Protein AF-A0A1H7XNH7-F1 (afdb_monomer)

Organism: NCBI:txid426703

Nearest PDB structures (foldseek):
  6zbs-assembly1_A  TM=1.907E-01  e=3.748E+00  Lathyrus sativus

Solvent-accessible surface area (backbone atoms only — not comparable to full-atom values): 14193 Å² total; per-residue (Å²): 131,85,54,72,71,60,53,52,57,46,52,52,48,51,54,52,49,54,64,52,54,67,61,64,74,69,79,80,78,88,88,89,83,85,89,82,91,84,90,85,88,82,88,82,83,90,84,83,89,80,88,78,90,86,82,90,87,92,85,87,90,91,82,92,85,90,88,85,89,83,91,78,90,71,84,70,76,81,70,81,67,79,75,72,56,74,67,82,88,62,54,74,62,59,54,47,52,30,38,51,35,62,75,68,58,58,69,56,92,91,52,42,46,33,39,39,36,75,41,58,51,66,37,43,64,41,80,96,36,84,86,28,47,52,38,82,53,48,32,40,37,43,31,37,79,46,80,91,55,40,72,49,38,32,29,74,68,86,79,49,37,33,37,40,40,72,71,70,97,62,98,75,63,90,52,83,47,75,65,38,52,29,50,54,36,46,50,31,63,73,65,40,44,78,45,76,57,67,87,73,55,52,58,64,37,47,54,43,52,76,59,40,46,82,45,78,53,132

Radius of gyration: 28.42 Å; Cα contacts (8 Å, |Δi|>4): 228; chains: 1; bounding box: 70×55×75 Å

Mean predicted aligned error: 16.27 Å

InterPro domains:
  IPR059573 YdeJ domain [PF27223] (91-210)

Sequence (218 aa):
MVSIAQDLNRSVQLAMDDMAAEAEEAESEDSETEQSVDTVKKDNNLSVEQSGEKSEENVSEDDVVQNESIDDRMETETSNVSHTPSLEGYSAQETEYARVLLMTGMVDSASSIIYISHYPAGSPVADGYEDSIKFLDPTTVIMGEYGYSGSITYASHGDGNITIYPMPSHWHQEDKSPEGYRTYAQEILDEAETVYVEPGNNRDIINIIDSVIFDYYD

Structure (mmCIF, N/CA/C/O backbone):
data_AF-A0A1H7XNH7-F1
#
_entry.id   AF-A0A1H7XNH7-F1
#
loop_
_atom_site.group_PDB
_atom_site.id
_atom_site.type_symbol
_atom_site.label_atom_id
_atom_site.label_alt_id
_atom_site.label_comp_id
_atom_site.label_asym_id
_atom_site.label_entity_id
_atom_site.label_seq_id
_atom_site.pdbx_PDB_ins_code
_atom_site.Cartn_x
_atom_site.Cartn_y
_atom_site.Cartn_z
_atom_site.occupancy
_atom_site.B_iso_or_equiv
_atom_site.auth_seq_id
_atom_site.auth_comp_id
_atom_site.auth_asym_id
_atom_site.auth_atom_id
_atom_site.pdbx_PDB_model_num
ATOM 1 N N . MET A 1 1 ? 20.463 1.871 23.974 1.00 42.97 1 MET A N 1
ATOM 2 C CA . MET A 1 1 ? 19.961 0.918 22.970 1.00 42.97 1 MET A CA 1
ATOM 3 C C . MET A 1 1 ? 18.687 1.535 22.440 1.00 42.97 1 MET A C 1
ATOM 5 O O . MET A 1 1 ? 17.733 1.618 23.200 1.00 42.97 1 MET A O 1
ATOM 9 N N . VAL A 1 2 ? 18.736 2.108 21.239 1.00 42.41 2 VAL A N 1
ATOM 10 C CA . VAL A 1 2 ? 17.521 2.522 20.522 1.00 42.41 2 VAL A CA 1
ATOM 11 C C . VAL A 1 2 ? 16.795 1.226 20.149 1.00 42.41 2 VAL A C 1
ATOM 13 O O . VAL A 1 2 ? 17.453 0.235 19.830 1.00 42.41 2 VAL A O 1
ATOM 16 N N . SER A 1 3 ? 15.482 1.173 20.363 1.00 48.25 3 SER A N 1
ATOM 17 C CA . SER A 1 3 ? 14.691 -0.037 20.111 1.00 48.25 3 SER A CA 1
ATOM 18 C C . SER A 1 3 ? 14.625 -0.299 18.605 1.00 48.25 3 SER A C 1
ATOM 20 O O . SER A 1 3 ? 14.479 0.652 17.847 1.00 48.25 3 SER A O 1
ATOM 22 N N . ILE A 1 4 ? 14.673 -1.562 18.172 1.00 49.41 4 ILE A N 1
ATOM 23 C CA . ILE A 1 4 ? 14.566 -1.954 16.750 1.00 49.41 4 ILE A CA 1
ATOM 24 C C . ILE A 1 4 ? 13.294 -1.371 16.100 1.00 49.41 4 ILE A C 1
ATOM 26 O O . ILE A 1 4 ? 13.323 -0.966 14.945 1.00 49.41 4 ILE A O 1
ATOM 30 N N . ALA A 1 5 ? 12.210 -1.224 16.871 1.00 41.72 5 ALA A N 1
ATOM 31 C CA . ALA A 1 5 ? 10.974 -0.582 16.415 1.00 41.72 5 ALA A CA 1
ATOM 32 C C . ALA A 1 5 ? 11.143 0.915 16.071 1.00 41.72 5 ALA A C 1
ATOM 34 O O . ALA A 1 5 ? 10.494 1.421 15.165 1.00 41.72 5 ALA A O 1
ATOM 35 N N . GLN A 1 6 ? 12.037 1.631 16.765 1.00 41.41 6 GLN A N 1
ATOM 36 C CA . GLN A 1 6 ? 12.310 3.045 16.480 1.00 41.41 6 GLN A CA 1
ATOM 37 C C . GLN A 1 6 ? 13.176 3.228 15.229 1.00 41.41 6 GLN A C 1
ATOM 39 O O . GLN A 1 6 ? 13.037 4.244 14.555 1.00 41.41 6 GLN A O 1
ATOM 44 N N . ASP A 1 7 ? 14.049 2.264 14.922 1.00 49.41 7 ASP A N 1
ATOM 45 C CA . ASP A 1 7 ? 14.846 2.293 13.691 1.00 49.41 7 ASP A CA 1
ATOM 46 C C . ASP A 1 7 ? 13.990 1.962 12.459 1.00 49.41 7 ASP A C 1
ATOM 48 O O . ASP A 1 7 ? 14.141 2.637 11.449 1.00 49.41 7 ASP A O 1
ATOM 52 N N . LEU A 1 8 ? 13.031 1.027 12.547 1.00 49.69 8 LEU A N 1
ATOM 53 C CA . LEU A 1 8 ? 12.105 0.749 11.434 1.00 49.69 8 LEU A CA 1
ATOM 54 C C . LEU A 1 8 ? 11.219 1.953 11.104 1.00 49.69 8 LEU A C 1
ATOM 56 O O . LEU A 1 8 ? 11.114 2.339 9.944 1.00 49.69 8 LEU A O 1
ATOM 60 N N . ASN A 1 9 ? 10.640 2.598 12.122 1.00 51.78 9 ASN A N 1
ATOM 61 C CA . ASN A 1 9 ? 9.808 3.783 11.903 1.00 51.78 9 ASN A CA 1
ATOM 62 C C . ASN A 1 9 ? 10.614 4.941 11.290 1.00 51.78 9 ASN A C 1
ATOM 64 O O . ASN A 1 9 ? 10.088 5.750 10.535 1.00 51.78 9 ASN A O 1
ATOM 68 N N . ARG A 1 10 ? 11.916 5.006 11.595 1.00 54.41 10 ARG A N 1
ATOM 69 C CA . ARG A 1 10 ? 12.833 5.971 10.992 1.00 54.41 10 ARG A CA 1
ATOM 70 C C . ARG A 1 10 ? 13.175 5.622 9.544 1.00 54.41 10 ARG A C 1
ATOM 72 O O . ARG A 1 10 ? 13.275 6.542 8.746 1.00 54.41 10 ARG A O 1
ATOM 79 N N . SER A 1 11 ? 13.357 4.347 9.204 1.00 52.97 11 SER A N 1
ATOM 80 C CA . SER A 1 11 ? 13.594 3.920 7.818 1.00 52.97 11 SER A CA 1
ATOM 81 C C . SER A 1 11 ? 12.384 4.189 6.926 1.00 52.97 11 SER A C 1
ATOM 83 O O . SER A 1 11 ? 12.553 4.745 5.846 1.00 52.97 11 SER A O 1
ATOM 85 N N . VAL A 1 12 ? 11.170 3.903 7.412 1.00 59.97 12 VAL A N 1
ATOM 86 C CA . VAL A 1 12 ? 9.922 4.231 6.701 1.00 59.97 12 VAL A CA 1
ATOM 87 C C . VAL A 1 12 ? 9.789 5.743 6.521 1.00 59.97 12 VAL A C 1
ATOM 89 O O . VAL A 1 12 ? 9.549 6.202 5.410 1.00 59.97 12 VAL A O 1
ATOM 92 N N . GLN A 1 13 ? 10.035 6.528 7.575 1.00 51.78 13 GLN A N 1
ATOM 93 C CA . GLN A 1 13 ? 9.989 7.987 7.471 1.00 51.78 13 GLN A CA 1
ATOM 94 C C . GLN A 1 13 ? 11.025 8.535 6.481 1.00 51.78 13 GLN A C 1
ATOM 96 O O . GLN A 1 13 ? 10.709 9.434 5.718 1.00 51.78 13 GLN A O 1
ATOM 101 N N . LEU A 1 14 ? 12.244 7.987 6.454 1.00 58.62 14 LEU A N 1
ATOM 102 C CA . LEU A 1 14 ? 13.279 8.411 5.507 1.00 58.62 14 LEU A CA 1
ATOM 103 C C . LEU A 1 14 ? 12.904 8.092 4.055 1.00 58.62 14 LEU A C 1
ATOM 105 O O . LEU A 1 14 ? 13.180 8.911 3.187 1.00 58.62 14 LEU A O 1
ATOM 109 N N . ALA A 1 15 ? 12.256 6.953 3.795 1.00 57.97 15 ALA A N 1
ATOM 110 C CA . ALA A 1 15 ? 11.740 6.628 2.465 1.00 57.97 15 ALA A CA 1
ATOM 111 C C . ALA A 1 15 ? 10.601 7.577 2.048 1.00 57.97 15 ALA A C 1
ATOM 113 O O . ALA A 1 15 ? 10.541 8.009 0.900 1.00 57.97 15 ALA A O 1
ATOM 114 N N . MET A 1 16 ? 9.726 7.951 2.988 1.00 57.72 16 MET A N 1
ATOM 115 C CA . MET A 1 16 ? 8.657 8.924 2.737 1.00 57.72 16 MET A CA 1
ATOM 116 C C . MET A 1 16 ? 9.194 10.346 2.521 1.00 57.72 16 MET A C 1
ATOM 118 O O . MET A 1 16 ? 8.682 11.064 1.665 1.00 57.72 16 MET A O 1
ATOM 122 N N . ASP A 1 17 ? 10.228 10.750 3.262 1.00 53.25 17 ASP A N 1
ATOM 123 C CA . ASP A 1 17 ? 10.850 12.072 3.139 1.00 53.25 17 ASP A CA 1
ATOM 124 C C . ASP A 1 17 ? 11.607 12.223 1.804 1.00 53.25 17 ASP A C 1
ATOM 126 O O . ASP A 1 17 ? 11.567 13.300 1.212 1.00 53.25 17 ASP A O 1
ATOM 130 N N . ASP A 1 18 ? 12.253 11.165 1.298 1.00 49.03 18 ASP A N 1
ATOM 131 C CA . ASP A 1 18 ? 12.913 11.166 -0.023 1.00 49.03 18 ASP A CA 1
ATOM 132 C C . ASP A 1 18 ? 11.874 11.304 -1.153 1.00 49.03 18 ASP A C 1
ATOM 134 O O . ASP A 1 18 ? 12.015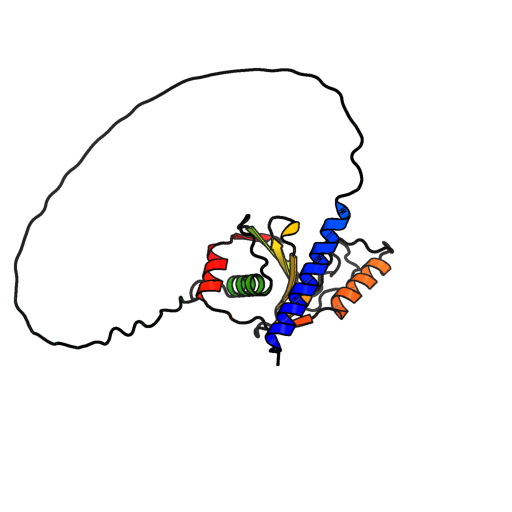 12.129 -2.055 1.00 49.03 18 ASP A O 1
ATOM 138 N N . MET A 1 19 ? 10.745 10.598 -1.016 1.00 53.91 19 MET A N 1
ATOM 139 C CA . MET A 1 19 ? 9.602 10.690 -1.931 1.00 53.91 19 MET A CA 1
ATOM 140 C C . MET A 1 19 ? 8.937 12.081 -1.923 1.00 53.91 19 MET A C 1
ATOM 142 O O . MET A 1 19 ? 8.390 12.513 -2.938 1.00 53.91 19 MET A O 1
ATOM 146 N N . ALA A 1 20 ? 8.988 12.798 -0.794 1.00 47.62 20 ALA A N 1
ATOM 147 C CA . ALA A 1 20 ? 8.491 14.169 -0.668 1.00 47.62 20 ALA A CA 1
ATOM 148 C C . ALA A 1 20 ? 9.497 15.222 -1.171 1.00 47.62 20 ALA A C 1
ATOM 150 O O . ALA A 1 20 ? 9.088 16.223 -1.759 1.00 47.62 20 ALA A O 1
ATOM 151 N N . ALA A 1 21 ? 10.802 15.012 -0.976 1.00 41.06 21 ALA A N 1
ATOM 152 C CA . ALA A 1 21 ? 11.846 15.943 -1.411 1.00 41.06 21 ALA A CA 1
ATOM 153 C C . ALA A 1 21 ? 11.923 16.065 -2.942 1.00 41.06 21 ALA A C 1
ATOM 155 O O . ALA A 1 21 ? 12.150 17.155 -3.466 1.00 41.06 21 ALA A O 1
ATOM 156 N N . GLU A 1 22 ? 11.654 14.982 -3.671 1.00 48.81 22 GLU A N 1
ATOM 157 C CA . GLU A 1 22 ? 11.623 14.997 -5.138 1.00 48.81 22 GLU A CA 1
ATOM 158 C C . GLU A 1 22 ? 10.392 15.735 -5.709 1.00 48.81 22 GLU A C 1
ATOM 160 O O . GLU A 1 22 ? 10.391 16.149 -6.869 1.00 48.81 22 GLU A O 1
ATOM 165 N N . ALA A 1 23 ? 9.367 15.989 -4.884 1.00 43.50 23 ALA A N 1
ATOM 166 C CA . ALA A 1 23 ? 8.220 16.817 -5.256 1.00 43.50 23 ALA A CA 1
ATOM 167 C C . ALA A 1 23 ? 8.512 18.333 -5.192 1.00 43.50 23 ALA A C 1
ATOM 169 O O . ALA A 1 23 ? 7.891 19.091 -5.936 1.00 43.50 23 ALA A O 1
ATOM 170 N N . GLU A 1 24 ? 9.458 18.795 -4.359 1.00 39.94 24 GLU A N 1
ATOM 171 C CA . GLU A 1 24 ? 9.805 20.228 -4.254 1.00 39.94 24 GLU A CA 1
ATOM 172 C C . GLU A 1 24 ? 10.741 20.722 -5.377 1.00 39.94 24 GLU A C 1
ATOM 174 O O . GLU A 1 24 ? 10.704 21.906 -5.716 1.00 39.94 24 GLU A O 1
ATOM 179 N N . GLU A 1 25 ? 11.543 19.859 -6.016 1.00 41.25 25 GLU A N 1
ATOM 180 C CA . GLU A 1 25 ? 12.449 20.290 -7.103 1.00 41.25 25 GLU A CA 1
ATOM 181 C C . GLU A 1 25 ? 11.749 20.526 -8.459 1.00 41.25 25 GLU A C 1
ATOM 183 O O . GLU A 1 25 ? 12.349 21.095 -9.372 1.00 41.25 25 GLU A O 1
ATOM 188 N N . ALA A 1 26 ? 10.469 20.166 -8.605 1.00 40.78 26 ALA A N 1
ATOM 189 C CA . ALA A 1 26 ? 9.725 20.337 -9.858 1.00 40.78 26 ALA A CA 1
ATOM 190 C C . ALA A 1 26 ? 8.999 21.695 -9.999 1.00 40.78 26 ALA A C 1
ATOM 192 O O . ALA A 1 26 ? 8.464 21.985 -11.070 1.00 40.78 26 ALA A O 1
ATOM 193 N N . GLU A 1 27 ? 8.965 22.545 -8.963 1.00 37.59 27 GLU A N 1
ATOM 194 C CA . GLU A 1 27 ? 8.137 23.767 -8.966 1.00 37.59 27 GLU A CA 1
ATOM 195 C C . GLU A 1 27 ? 8.853 25.041 -9.463 1.00 37.59 27 GLU A C 1
ATOM 197 O O . GLU A 1 27 ? 8.282 26.133 -9.442 1.00 37.59 27 GLU A O 1
ATOM 202 N N . SER A 1 28 ? 10.092 24.941 -9.957 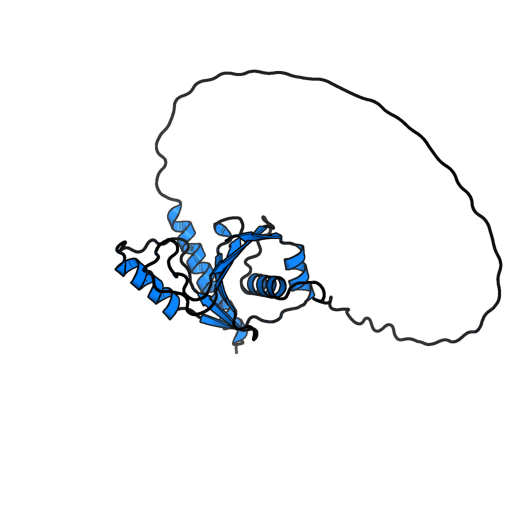1.00 41.53 28 SER A N 1
ATOM 203 C CA . SER A 1 28 ? 10.833 26.106 -10.455 1.00 41.53 28 SER A CA 1
ATOM 204 C C . SER A 1 28 ? 11.301 25.973 -11.900 1.00 41.53 28 SER A C 1
ATOM 206 O O . SER A 1 28 ? 12.493 26.090 -12.158 1.00 41.53 28 SER A O 1
ATOM 208 N N . GLU A 1 29 ? 10.395 25.804 -12.863 1.00 36.25 29 GLU A N 1
ATOM 209 C CA . GLU A 1 29 ? 10.661 26.300 -14.219 1.00 36.25 29 GLU A CA 1
ATOM 210 C C . GLU A 1 29 ? 9.377 26.533 -15.040 1.00 36.25 29 GLU A C 1
ATOM 212 O O . GLU A 1 29 ? 8.595 25.630 -15.310 1.00 36.25 29 GLU A O 1
ATOM 217 N N . ASP A 1 30 ? 9.252 27.791 -15.476 1.00 30.64 30 ASP A N 1
ATOM 218 C CA . ASP A 1 30 ? 8.456 28.320 -16.590 1.00 30.64 30 ASP A CA 1
ATOM 219 C C . ASP A 1 30 ? 7.041 28.885 -16.326 1.00 30.64 30 ASP A C 1
ATOM 221 O O . ASP A 1 30 ? 6.019 28.205 -16.323 1.00 30.64 30 ASP A O 1
ATOM 225 N N . SER A 1 31 ? 6.988 30.218 -16.220 1.00 28.58 31 SER A N 1
ATOM 226 C CA . SER A 1 31 ? 5.827 31.015 -16.624 1.00 28.58 31 SER A CA 1
ATOM 227 C C . SER A 1 31 ? 6.283 32.421 -17.033 1.00 28.58 31 SER A C 1
ATOM 229 O O . SER A 1 31 ? 6.138 33.387 -16.280 1.00 28.58 31 SER A O 1
ATOM 231 N N . GLU A 1 32 ? 6.776 32.565 -18.262 1.00 35.28 32 GLU A N 1
ATOM 232 C CA . GLU A 1 32 ? 6.636 33.821 -19.005 1.00 35.28 32 GLU A CA 1
ATOM 233 C C . GLU A 1 32 ? 5.595 33.653 -20.118 1.00 35.28 32 GLU A C 1
ATOM 235 O O . GLU A 1 32 ? 5.895 33.063 -21.147 1.00 35.28 32 GLU A O 1
ATOM 240 N N . THR A 1 33 ? 4.396 34.235 -19.973 1.00 28.42 33 THR A N 1
ATOM 241 C CA . THR A 1 33 ? 3.814 35.119 -21.008 1.00 28.42 33 THR A CA 1
ATOM 242 C C . THR A 1 33 ? 2.658 35.949 -20.432 1.00 28.42 33 THR A C 1
ATOM 244 O O . THR A 1 33 ? 1.642 35.420 -19.986 1.00 28.42 33 THR A O 1
ATOM 247 N N . GLU A 1 34 ? 2.787 37.275 -20.500 1.00 33.56 34 GLU A N 1
ATOM 248 C CA . GLU A 1 34 ? 1.741 38.242 -20.162 1.00 33.56 34 GLU A CA 1
ATOM 249 C C . GLU A 1 34 ? 0.875 38.650 -21.379 1.00 33.56 34 GLU A C 1
ATOM 251 O O . GLU A 1 34 ? 1.386 39.023 -22.432 1.00 33.56 34 GLU A O 1
ATOM 256 N N . GLN A 1 35 ? -0.443 38.684 -21.124 1.00 31.50 35 GLN A N 1
ATOM 257 C CA . GLN A 1 35 ? -1.381 39.800 -21.365 1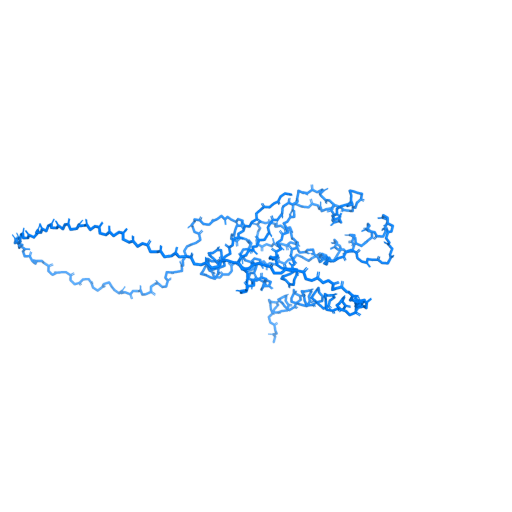.00 31.50 35 GLN A CA 1
ATOM 258 C C . GLN A 1 35 ? -2.052 40.024 -22.742 1.00 31.50 35 GLN A C 1
ATOM 260 O O . GLN A 1 35 ? -1.426 40.427 -23.717 1.00 31.50 35 GLN A O 1
ATOM 265 N N . SER A 1 36 ? -3.400 39.944 -22.750 1.00 29.86 36 SER A N 1
ATOM 266 C CA . SER A 1 36 ? -4.387 41.015 -23.102 1.00 29.86 36 SER A CA 1
ATOM 267 C C . SER A 1 36 ? -5.838 40.472 -22.934 1.00 29.86 36 SER A C 1
ATOM 269 O O . SER A 1 36 ? -6.165 39.449 -23.520 1.00 29.86 36 SER A O 1
ATOM 271 N N . VAL A 1 37 ? -6.662 40.902 -21.953 1.00 29.05 37 VAL A N 1
ATOM 272 C CA . VAL A 1 37 ? -7.625 42.050 -21.910 1.00 29.05 37 VAL A CA 1
ATOM 273 C C . VAL A 1 37 ? -8.638 42.010 -23.087 1.00 29.05 37 VAL A C 1
ATOM 275 O O . VAL A 1 37 ? -8.211 42.044 -24.231 1.00 29.05 37 VAL A O 1
ATOM 278 N N . ASP A 1 38 ? -9.972 41.890 -22.926 1.00 31.00 38 ASP A N 1
ATOM 279 C CA . ASP A 1 38 ? -10.876 42.837 -22.245 1.00 31.00 38 ASP A CA 1
ATOM 280 C C . ASP A 1 38 ? -12.333 42.315 -22.012 1.00 31.00 38 ASP A C 1
ATOM 282 O O . ASP A 1 38 ? -12.891 41.594 -22.835 1.00 31.00 38 ASP A O 1
ATOM 286 N N . THR A 1 39 ? -12.908 42.761 -20.881 1.00 28.56 39 THR A N 1
ATOM 287 C CA . THR A 1 39 ? -14.309 43.099 -20.487 1.00 28.56 39 THR A CA 1
ATOM 288 C C . THR A 1 39 ? -15.584 42.424 -21.057 1.00 28.56 39 THR A C 1
ATOM 290 O O . THR A 1 39 ? -15.805 42.328 -22.256 1.00 28.56 39 THR A O 1
ATOM 293 N N . VAL A 1 40 ? -16.576 42.156 -20.176 1.00 30.12 40 VAL A N 1
ATOM 294 C CA . VAL A 1 40 ? -17.768 43.019 -19.919 1.00 30.12 40 VAL A CA 1
ATOM 295 C C . VAL A 1 40 ? -18.690 42.429 -18.821 1.00 30.12 40 VAL A C 1
ATOM 297 O O . VAL A 1 40 ? -18.991 41.242 -18.777 1.00 30.12 40 VAL A O 1
ATOM 300 N N . LYS A 1 41 ? -19.153 43.338 -17.952 1.00 34.09 41 LYS A N 1
ATOM 301 C CA . LYS A 1 41 ? -20.102 43.226 -16.827 1.00 34.09 41 LYS A CA 1
ATOM 302 C C . LYS A 1 41 ? -21.509 42.734 -17.211 1.00 34.09 41 LYS A C 1
ATOM 304 O O . LYS A 1 41 ? -22.026 43.156 -18.244 1.00 34.09 41 LYS A O 1
ATOM 309 N N . LYS A 1 42 ? -22.218 42.094 -16.265 1.00 32.16 42 LYS A N 1
ATOM 310 C CA . LYS A 1 42 ? -23.628 42.443 -15.989 1.00 32.16 42 LYS A CA 1
ATOM 311 C C . LYS A 1 42 ? -24.093 42.054 -14.579 1.00 32.16 42 LYS A C 1
ATOM 313 O O . LYS A 1 42 ? -24.077 40.887 -14.209 1.00 32.16 42 LYS A O 1
ATOM 318 N N . ASP A 1 43 ? -24.537 43.074 -13.851 1.00 28.45 43 ASP A N 1
ATOM 319 C CA . ASP A 1 43 ? -25.335 43.029 -12.627 1.00 28.45 43 ASP A CA 1
ATOM 320 C C . ASP A 1 43 ? -26.672 42.283 -12.805 1.00 28.45 43 ASP A C 1
ATOM 322 O O . ASP A 1 43 ? -27.249 42.314 -13.895 1.00 28.45 43 ASP A O 1
ATOM 326 N N . ASN A 1 44 ? -27.209 41.708 -11.716 1.00 31.09 44 ASN A N 1
ATOM 327 C CA . ASN A 1 44 ? -28.611 41.902 -11.295 1.00 31.09 44 ASN A CA 1
ATOM 328 C C . ASN A 1 44 ? -28.926 41.246 -9.929 1.00 31.09 44 ASN A C 1
ATOM 330 O O . ASN A 1 44 ? -29.275 40.078 -9.825 1.00 31.09 44 ASN A O 1
ATOM 334 N N . ASN A 1 45 ? -28.756 42.052 -8.886 1.00 31.16 45 ASN A N 1
ATOM 335 C CA . ASN A 1 45 ? -29.704 42.431 -7.829 1.00 31.16 45 ASN A CA 1
ATOM 336 C C . ASN A 1 45 ? -31.010 41.630 -7.528 1.00 31.16 45 ASN A C 1
ATOM 338 O O . ASN A 1 45 ? -31.853 41.470 -8.405 1.00 31.16 45 ASN A O 1
ATOM 342 N N . LEU A 1 46 ? -31.205 41.392 -6.212 1.00 31.66 46 LEU A N 1
ATOM 343 C CA . LEU A 1 46 ? -32.423 41.482 -5.360 1.00 31.66 46 LEU A CA 1
ATOM 344 C C . LEU A 1 46 ? -33.695 40.661 -5.668 1.00 31.66 46 LEU A C 1
ATOM 346 O O . LEU A 1 46 ? -34.326 40.843 -6.703 1.00 31.66 46 LEU A O 1
ATOM 350 N N . SER A 1 47 ? -34.183 39.910 -4.663 1.00 28.25 47 SER A N 1
ATOM 351 C CA . SER A 1 47 ? -35.272 40.298 -3.715 1.00 28.25 47 SER A CA 1
ATOM 352 C C . SER A 1 47 ? -35.916 39.031 -3.087 1.00 28.25 47 SER A C 1
ATOM 354 O O . SER A 1 47 ? -36.312 38.143 -3.831 1.00 28.25 47 SER A O 1
ATOM 356 N N . VAL A 1 48 ? -35.882 38.831 -1.754 1.00 29.08 48 VAL A N 1
ATOM 357 C CA . VAL A 1 48 ? -36.925 39.192 -0.738 1.00 29.08 48 VAL A CA 1
ATOM 358 C C . VAL A 1 48 ? -38.013 38.108 -0.584 1.00 29.08 48 VAL A C 1
ATOM 360 O O . VAL A 1 48 ? -38.764 37.863 -1.518 1.00 29.08 48 VAL A O 1
ATOM 363 N N . GLU A 1 49 ? -37.966 37.362 0.538 1.00 31.11 49 GLU A N 1
ATOM 364 C CA . GLU A 1 49 ? -38.982 37.309 1.634 1.00 31.11 49 GLU A CA 1
ATOM 365 C C . GLU A 1 49 ? -40.191 36.403 1.315 1.00 31.11 49 GLU A C 1
ATOM 367 O O . GLU A 1 49 ? -40.545 36.227 0.161 1.00 31.11 49 GLU A O 1
ATOM 372 N N . GLN A 1 50 ? -40.936 35.768 2.220 1.00 31.81 50 GLN A N 1
ATOM 373 C CA . GLN A 1 50 ? -41.013 35.601 3.677 1.00 31.81 50 GLN A CA 1
ATOM 374 C C . GLN A 1 50 ? -42.229 34.667 3.897 1.00 31.81 50 GLN A C 1
ATOM 376 O O . GLN A 1 50 ? -43.091 34.553 3.025 1.00 31.81 50 GLN A O 1
ATOM 381 N N . SER A 1 51 ? -42.358 34.143 5.119 1.00 30.20 51 SER A N 1
ATOM 382 C CA . SER A 1 51 ? -43.616 33.694 5.747 1.00 30.20 51 SER A CA 1
ATOM 383 C C . SER A 1 51 ? -44.044 32.254 5.444 1.00 30.20 51 SER A C 1
ATOM 385 O O . SER A 1 51 ? -44.055 31.830 4.299 1.00 30.20 51 SER A O 1
ATOM 387 N N . GLY A 1 52 ? -44.474 31.451 6.413 1.00 26.33 52 GLY A N 1
ATOM 388 C CA . GLY A 1 52 ? -44.706 31.700 7.832 1.00 26.33 52 GLY A CA 1
ATOM 389 C C . GLY A 1 52 ? -45.576 30.582 8.416 1.00 26.33 52 GLY A C 1
ATOM 390 O O . GLY A 1 52 ? -46.377 30.015 7.682 1.00 26.33 52 GLY A O 1
ATOM 391 N N . GLU A 1 53 ? -45.407 30.357 9.728 1.00 30.39 53 GLU A N 1
ATOM 392 C CA . GLU A 1 53 ? -46.408 29.861 10.701 1.00 30.39 53 GLU A CA 1
ATOM 393 C C . GLU A 1 53 ? -46.992 28.444 10.503 1.00 30.39 53 GLU A C 1
ATOM 395 O O . GLU A 1 53 ? -47.136 27.952 9.397 1.00 30.39 53 GLU A O 1
ATOM 400 N N . LYS A 1 54 ? -47.461 27.686 11.500 1.00 28.97 54 LYS A N 1
ATOM 401 C CA . LYS A 1 54 ? -47.552 27.690 12.979 1.00 28.97 54 LYS A CA 1
ATOM 402 C C . LYS A 1 54 ? -48.469 26.482 13.277 1.00 28.97 54 LYS A C 1
ATOM 404 O O . LYS A 1 54 ? -49.381 26.249 12.487 1.00 28.97 54 LYS A O 1
ATOM 409 N N . SER A 1 55 ? -48.241 25.632 14.282 1.00 31.89 55 SER A N 1
ATOM 410 C CA . SER A 1 55 ? -49.040 25.472 15.533 1.00 31.89 55 SER A CA 1
ATOM 411 C C . SER A 1 55 ? -48.669 24.097 16.144 1.00 31.89 55 SER A C 1
ATOM 413 O O . SER A 1 55 ? -48.494 23.152 15.378 1.00 31.89 55 SER A O 1
ATOM 415 N N . GLU A 1 56 ? -48.211 23.997 17.405 1.00 31.95 56 GLU A N 1
ATOM 416 C CA . GLU A 1 56 ? -48.959 23.884 18.695 1.00 31.95 56 GLU A CA 1
ATOM 417 C C . GLU A 1 56 ? -49.731 22.546 18.828 1.00 31.95 56 GLU A C 1
ATOM 419 O O . GLU A 1 56 ? -50.352 22.121 17.865 1.00 31.95 56 GLU A O 1
ATOM 424 N N . GLU A 1 57 ? -49.872 21.823 19.948 1.00 30.70 57 GLU A N 1
ATOM 425 C CA . GLU A 1 57 ? -49.330 21.733 21.323 1.00 30.70 57 GLU A CA 1
ATOM 426 C C . GLU A 1 57 ? -50.225 20.677 22.054 1.00 30.70 57 GLU A C 1
ATOM 428 O O . GLU A 1 57 ? -51.362 20.467 21.623 1.00 30.70 57 GLU A O 1
ATOM 433 N N . ASN A 1 58 ? -49.758 20.122 23.190 1.00 32.47 58 ASN A N 1
ATOM 434 C CA . ASN A 1 58 ? -50.504 19.641 24.391 1.00 32.47 58 ASN A CA 1
ATOM 435 C C . ASN A 1 58 ? -50.503 18.116 24.666 1.00 32.47 58 ASN A C 1
ATOM 437 O O . ASN A 1 58 ? -50.701 17.344 23.736 1.00 32.47 58 ASN A O 1
ATOM 441 N N . VAL A 1 59 ? -50.490 17.569 25.899 1.00 30.03 59 VAL A N 1
ATOM 442 C CA . VAL A 1 59 ? -49.930 17.816 27.267 1.00 30.03 59 VAL A CA 1
ATOM 443 C C . VAL A 1 59 ? -50.569 16.746 28.207 1.00 30.03 59 VAL A C 1
ATOM 445 O O . VAL A 1 59 ? -51.622 16.205 27.873 1.00 30.03 59 VAL A O 1
ATOM 448 N N . SER A 1 60 ? -49.952 16.521 29.383 1.00 33.22 60 SER A N 1
ATOM 449 C CA . SER A 1 60 ? -50.416 15.891 30.658 1.00 33.22 60 SER A CA 1
ATOM 450 C C . SER A 1 60 ? -50.059 14.407 30.867 1.00 33.22 60 SER A C 1
ATOM 452 O O . SER A 1 60 ? -50.353 13.612 29.979 1.00 33.22 60 SER A O 1
ATOM 454 N N . GLU A 1 61 ? -49.339 13.929 31.901 1.00 34.19 61 GLU A N 1
ATOM 455 C CA . GLU A 1 61 ? -49.208 14.157 33.378 1.00 34.19 61 GLU A CA 1
ATOM 456 C C . GLU A 1 61 ? -50.125 13.306 34.298 1.00 34.19 61 GLU A C 1
ATOM 458 O O . GLU A 1 61 ? -51.307 13.136 34.006 1.00 34.19 61 GLU A O 1
ATOM 463 N N . ASP A 1 62 ? -49.514 12.867 35.425 1.00 31.73 62 ASP A N 1
ATOM 464 C CA . ASP A 1 62 ? -50.012 12.273 36.703 1.00 31.73 62 ASP A CA 1
ATOM 465 C C . ASP A 1 62 ? -50.360 10.757 36.805 1.00 31.73 62 ASP A C 1
ATOM 467 O O . ASP A 1 62 ? -50.936 10.188 35.884 1.00 31.73 62 ASP A O 1
ATOM 471 N N . ASP A 1 63 ? -50.133 9.997 37.904 1.00 32.53 63 ASP A N 1
ATOM 472 C CA . ASP A 1 63 ? -49.374 10.142 39.179 1.00 32.53 63 ASP A CA 1
ATOM 473 C C . ASP A 1 63 ? -49.333 8.777 39.966 1.00 32.53 63 ASP A C 1
ATOM 475 O O . ASP A 1 63 ? -50.262 7.981 39.823 1.00 32.53 63 ASP A O 1
ATOM 479 N N . VAL A 1 64 ? -48.268 8.542 40.773 1.00 32.06 64 VAL A N 1
ATOM 480 C CA . VAL A 1 64 ? -48.069 7.849 42.109 1.00 32.06 64 VAL A CA 1
ATOM 481 C C . VAL A 1 64 ? -48.833 6.525 42.479 1.00 32.06 64 VAL A C 1
ATOM 483 O O . VAL A 1 64 ? -50.005 6.369 42.174 1.00 32.06 64 VAL A O 1
ATOM 486 N N . VAL A 1 65 ? -48.292 5.456 43.130 1.00 31.27 65 VAL A N 1
ATOM 487 C CA . VAL A 1 65 ? -47.623 5.307 44.464 1.00 31.27 65 VAL A CA 1
ATOM 488 C C . VAL A 1 65 ? -46.898 3.935 44.682 1.00 31.27 65 VAL A C 1
ATOM 490 O O . VAL A 1 65 ? -47.443 2.886 44.355 1.00 31.27 65 VAL A O 1
ATOM 493 N N . GLN A 1 66 ? -45.721 3.996 45.337 1.00 34.22 66 G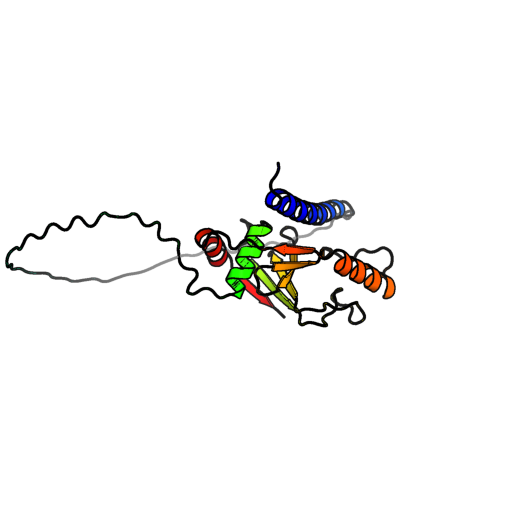LN A N 1
ATOM 494 C CA . GLN A 1 66 ? -45.077 3.180 46.415 1.00 34.22 66 GLN A CA 1
ATOM 495 C C . GLN A 1 66 ? -45.320 1.660 46.653 1.00 34.22 66 GLN A C 1
ATOM 497 O O . GLN A 1 66 ? -46.444 1.238 46.904 1.00 34.22 66 GLN A O 1
ATOM 502 N N . ASN A 1 67 ? -44.217 0.898 46.847 1.00 30.19 67 ASN A N 1
ATOM 503 C CA . ASN A 1 67 ? -43.981 0.058 48.048 1.00 30.19 67 ASN A CA 1
ATOM 504 C C . ASN A 1 67 ? -42.474 -0.283 48.263 1.00 30.19 67 ASN A C 1
ATOM 506 O O . ASN A 1 67 ? -41.662 -0.153 47.354 1.00 30.19 67 ASN A O 1
ATOM 510 N N . GLU A 1 68 ? -42.144 -0.688 49.490 1.00 32.16 68 GLU A N 1
ATOM 511 C CA . GLU A 1 68 ? -40.912 -0.528 50.276 1.00 32.16 68 GLU A CA 1
ATOM 512 C C . GLU A 1 68 ? -39.692 -1.454 50.018 1.00 32.16 68 GLU A C 1
ATOM 514 O O . GLU A 1 68 ? -39.808 -2.618 49.644 1.00 32.16 68 GLU A O 1
ATOM 519 N N . SER A 1 69 ? -38.524 -0.872 50.334 1.00 36.06 69 SER A N 1
ATOM 520 C CA . SER A 1 69 ? -37.208 -1.368 50.791 1.00 36.06 69 SER A CA 1
ATOM 521 C C . SER A 1 69 ? -36.928 -2.866 50.999 1.00 36.06 69 SER A C 1
ATOM 523 O O . SER A 1 69 ? -37.530 -3.484 51.873 1.00 36.06 69 SER A O 1
ATOM 525 N N . ILE A 1 70 ? -35.814 -3.345 50.415 1.00 36.38 70 ILE A N 1
ATOM 526 C CA . ILE A 1 70 ? -34.784 -4.142 51.118 1.00 36.38 70 ILE A CA 1
ATOM 527 C C . ILE A 1 70 ? -33.392 -3.653 50.678 1.00 36.38 70 ILE A C 1
ATOM 529 O O . ILE A 1 70 ? -33.084 -3.575 49.492 1.00 36.38 70 ILE A O 1
ATOM 533 N N . ASP A 1 71 ? -32.601 -3.293 51.685 1.00 39.44 71 ASP A N 1
ATOM 534 C CA . ASP A 1 71 ? -31.176 -2.970 51.672 1.00 39.44 71 ASP A CA 1
ATOM 535 C C . ASP A 1 71 ? -30.355 -4.226 51.339 1.00 39.44 71 ASP A C 1
ATOM 537 O O . ASP A 1 71 ? -30.407 -5.201 52.083 1.00 39.44 71 ASP A O 1
ATOM 541 N N . ASP A 1 72 ? -29.599 -4.198 50.243 1.00 32.88 72 ASP A N 1
ATOM 542 C CA . ASP A 1 72 ? -28.445 -5.079 50.063 1.00 32.88 72 ASP A CA 1
ATOM 543 C C . ASP A 1 72 ? -27.320 -4.273 49.412 1.00 32.88 72 ASP A C 1
ATOM 545 O O . ASP A 1 72 ? -27.222 -4.071 48.198 1.00 32.88 72 ASP A O 1
ATOM 549 N N . ARG A 1 73 ? -26.487 -3.733 50.294 1.00 48.19 73 ARG A N 1
ATOM 550 C CA . ARG A 1 73 ? -25.257 -3.014 50.005 1.00 48.19 73 ARG A CA 1
ATOM 551 C C . ARG A 1 73 ? -24.224 -3.982 49.420 1.00 48.19 73 ARG A C 1
ATOM 553 O O . ARG A 1 73 ? -23.355 -4.472 50.134 1.00 48.19 73 ARG A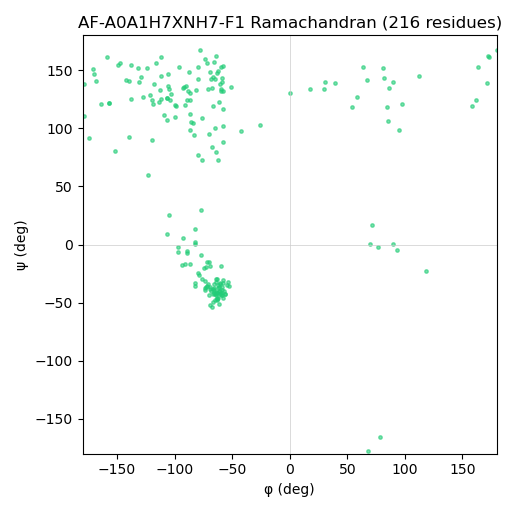 O 1
ATOM 560 N N . MET A 1 74 ? -24.293 -4.231 48.113 1.00 42.31 74 MET A N 1
ATOM 561 C CA . MET A 1 74 ? -23.133 -4.691 47.350 1.00 42.31 74 MET A CA 1
ATOM 562 C C . MET A 1 74 ? -22.310 -3.470 46.939 1.00 42.31 74 MET A C 1
ATOM 564 O O . MET A 1 74 ? -22.666 -2.737 46.019 1.00 42.31 74 MET A O 1
ATOM 568 N N . GLU A 1 75 ? -21.188 -3.262 47.631 1.00 43.97 75 GLU A N 1
ATOM 569 C CA . GLU A 1 75 ? -20.027 -2.592 47.047 1.00 43.97 75 GLU A CA 1
ATOM 570 C C . GLU A 1 75 ? -19.594 -3.394 45.813 1.00 43.97 75 GLU A C 1
ATOM 572 O O . GLU A 1 75 ? -18.776 -4.308 45.887 1.00 43.97 75 GLU A O 1
ATOM 577 N N . THR A 1 76 ? -20.166 -3.083 44.654 1.00 38.59 76 THR A N 1
ATOM 578 C CA . THR A 1 76 ? -19.476 -3.340 43.398 1.00 38.59 76 THR A CA 1
ATOM 579 C C . THR A 1 76 ? -18.543 -2.169 43.191 1.00 38.59 76 THR A C 1
ATOM 581 O O . THR A 1 76 ? -18.954 -1.115 42.708 1.00 38.59 76 THR A O 1
ATOM 584 N N . GLU A 1 77 ? -17.303 -2.367 43.630 1.00 43.84 77 GLU A N 1
ATOM 585 C CA . GLU A 1 77 ? -16.111 -1.705 43.117 1.00 43.84 77 GLU A CA 1
ATOM 586 C C . GLU A 1 77 ? -16.352 -1.288 41.662 1.00 43.84 77 GLU A C 1
ATOM 588 O O . GLU A 1 77 ? -16.335 -2.126 40.752 1.00 43.84 77 GLU A O 1
ATOM 593 N N . THR A 1 78 ? -16.621 0.002 41.441 1.00 40.44 78 THR A N 1
ATOM 594 C CA . THR A 1 78 ? -16.553 0.638 40.125 1.00 40.44 78 THR A CA 1
ATOM 595 C C . THR A 1 78 ? -15.101 0.555 39.690 1.00 40.44 78 THR A C 1
ATOM 597 O O . THR A 1 78 ? -14.310 1.488 39.811 1.00 40.44 78 THR A O 1
ATOM 600 N N . SER A 1 79 ? -14.737 -0.626 39.209 1.00 44.94 79 SER A N 1
ATOM 601 C CA . SER A 1 79 ? -13.610 -0.812 38.334 1.00 44.94 79 SER A CA 1
ATOM 602 C C . SER A 1 79 ? -13.934 0.080 37.150 1.00 44.94 79 SER A C 1
ATOM 604 O O . SER A 1 79 ? -14.785 -0.260 36.330 1.00 44.94 79 SER A O 1
ATOM 606 N N . ASN A 1 80 ? -13.309 1.255 37.088 1.00 46.56 80 ASN A N 1
ATOM 607 C CA . ASN A 1 80 ? -13.157 1.995 35.845 1.00 46.56 80 ASN A CA 1
ATOM 608 C C . ASN A 1 80 ? -12.319 1.103 34.920 1.00 46.56 80 ASN A C 1
ATOM 610 O O . ASN A 1 80 ? -11.124 1.319 34.726 1.00 46.56 80 ASN A O 1
ATOM 614 N N . VAL A 1 81 ? -12.932 0.033 34.410 1.00 53.69 81 VAL A N 1
ATOM 615 C CA . VAL A 1 81 ? -12.430 -0.722 33.280 1.00 53.69 81 VAL A CA 1
ATOM 616 C C . VAL A 1 81 ? -12.505 0.280 32.154 1.00 53.69 81 VAL A C 1
ATOM 618 O O . VAL A 1 81 ? -13.589 0.548 31.641 1.00 53.69 81 VAL A O 1
ATOM 621 N N . SER A 1 82 ? -11.363 0.885 31.838 1.00 56.62 82 SER A N 1
ATOM 622 C CA . SER A 1 82 ? -11.125 1.550 30.565 1.00 56.62 82 SER A CA 1
ATOM 623 C C . SER A 1 82 ? -11.704 0.648 29.477 1.00 56.62 82 SER A C 1
ATOM 625 O O . SER A 1 82 ? -11.083 -0.350 29.114 1.00 56.62 82 SER A O 1
ATOM 627 N N . HIS A 1 83 ? -12.922 0.941 29.022 1.00 67.06 83 HIS A N 1
ATOM 628 C CA . HIS A 1 83 ? -13.526 0.245 27.901 1.00 67.06 83 HIS A CA 1
ATOM 629 C C . HIS A 1 83 ? -12.739 0.699 26.682 1.00 67.06 83 HIS A C 1
ATOM 631 O O . HIS A 1 83 ? -12.968 1.781 26.146 1.00 67.06 83 HIS A O 1
ATOM 637 N N . THR A 1 84 ? -11.736 -0.092 26.302 1.00 73.12 84 THR A N 1
ATOM 638 C CA . THR A 1 84 ? -11.111 0.057 24.995 1.00 73.12 84 THR A CA 1
ATOM 639 C C . THR A 1 84 ? -12.208 -0.202 23.973 1.00 73.12 84 THR A C 1
ATOM 641 O O . THR A 1 84 ? -12.838 -1.263 24.050 1.00 73.12 84 THR A O 1
ATOM 644 N N . PRO A 1 85 ? -12.489 0.749 23.070 1.00 87.19 85 PRO A N 1
ATOM 645 C CA . PRO A 1 85 ? -13.555 0.570 22.102 1.00 87.19 85 PRO A CA 1
ATOM 646 C C . PRO A 1 85 ? -13.280 -0.679 21.254 1.00 87.19 85 PRO A C 1
ATOM 648 O O . PRO A 1 85 ? -12.127 -1.030 20.983 1.00 87.19 85 PRO A O 1
ATOM 651 N N . SER A 1 86 ? -14.345 -1.399 20.915 1.00 92.12 86 SER A N 1
ATOM 652 C CA . SER A 1 86 ? -14.258 -2.609 20.100 1.00 92.12 86 SER A CA 1
ATOM 653 C C . SER A 1 86 ? -14.117 -2.231 18.628 1.00 92.12 86 SER A C 1
ATOM 655 O O . SER A 1 86 ? -14.760 -1.286 18.185 1.00 92.12 86 SER A O 1
ATOM 657 N N . LEU A 1 87 ? -13.312 -2.986 17.874 1.00 94.25 87 LEU A N 1
ATOM 658 C CA . LEU A 1 87 ? -13.276 -2.902 16.406 1.00 94.25 87 LEU A CA 1
ATOM 659 C C . LEU A 1 87 ? -14.404 -3.726 15.756 1.00 94.25 87 LEU A C 1
ATOM 661 O O . LEU A 1 87 ? -14.509 -3.782 14.534 1.00 94.25 87 LEU A O 1
ATOM 665 N N . GLU A 1 88 ? -15.247 -4.384 16.560 1.00 92.69 88 GLU A N 1
ATOM 666 C CA . GLU A 1 88 ? -16.443 -5.070 16.073 1.00 92.69 88 GLU A CA 1
ATOM 667 C C . GLU A 1 88 ? -17.359 -4.084 15.337 1.00 92.69 88 GLU A C 1
ATOM 669 O O . GLU A 1 88 ? -17.884 -3.145 15.930 1.00 92.69 88 GLU A O 1
ATOM 674 N N . GLY A 1 89 ? -17.562 -4.322 14.041 1.00 93.31 89 GLY A N 1
ATOM 675 C CA . GLY A 1 89 ? -18.381 -3.477 13.169 1.00 93.31 89 GLY A CA 1
ATOM 676 C C . GLY A 1 89 ? -17.598 -2.850 12.017 1.00 93.31 89 GLY A C 1
ATOM 677 O O . GLY A 1 89 ? -18.199 -2.580 10.982 1.00 93.31 89 GLY A O 1
ATOM 678 N N . TYR A 1 90 ? -16.278 -2.714 12.155 1.00 95.56 90 TYR A N 1
ATOM 679 C CA . TYR A 1 90 ? -15.395 -2.296 11.067 1.00 95.56 90 TYR A CA 1
ATOM 680 C C . TYR A 1 90 ? -14.929 -3.500 10.253 1.00 95.56 90 TYR A C 1
ATOM 682 O O . TYR A 1 90 ? -14.771 -4.608 10.782 1.00 95.56 90 TYR A O 1
ATOM 690 N N . SER A 1 91 ? -14.700 -3.306 8.954 1.00 96.19 91 SER A N 1
ATOM 691 C CA . SER A 1 91 ? -14.147 -4.371 8.124 1.00 96.19 91 SER A CA 1
ATOM 692 C C . SER A 1 91 ? -12.667 -4.612 8.439 1.00 96.19 91 SER A C 1
ATOM 694 O O . SER A 1 91 ? -11.942 -3.733 8.916 1.00 96.19 91 SER A O 1
ATOM 696 N N . ALA A 1 92 ? -12.193 -5.825 8.142 1.00 95.12 92 ALA A N 1
ATOM 697 C CA . ALA A 1 92 ? -10.775 -6.155 8.281 1.00 95.12 92 ALA A CA 1
ATOM 698 C C . ALA A 1 92 ? -9.886 -5.271 7.386 1.00 95.12 92 ALA A C 1
ATOM 700 O O . ALA A 1 92 ? -8.783 -4.923 7.792 1.00 95.12 92 ALA A O 1
ATOM 701 N N . GLN A 1 93 ? -10.391 -4.884 6.210 1.00 95.94 93 GLN A N 1
ATOM 702 C CA . GLN A 1 93 ? -9.692 -4.020 5.258 1.00 95.94 93 GLN A CA 1
ATOM 703 C C . GLN A 1 93 ? -9.566 -2.589 5.782 1.00 95.94 93 GLN A C 1
ATOM 705 O O . GLN A 1 93 ? -8.455 -2.094 5.894 1.00 95.94 93 GLN A O 1
ATOM 710 N N . GLU A 1 94 ? -10.664 -1.958 6.211 1.00 96.88 94 GLU A N 1
ATOM 711 C CA . GLU A 1 94 ? -10.618 -0.608 6.802 1.00 96.88 94 GLU A CA 1
ATOM 712 C C . GLU A 1 94 ? -9.722 -0.567 8.045 1.00 96.88 94 GLU A C 1
ATOM 714 O O . GLU A 1 94 ? -8.977 0.388 8.256 1.00 96.88 94 GLU A O 1
ATOM 719 N N . THR A 1 95 ? -9.742 -1.638 8.844 1.00 97.06 95 THR A N 1
ATOM 720 C CA . THR A 1 95 ? -8.845 -1.790 9.996 1.00 97.06 95 THR A CA 1
ATOM 721 C C . THR A 1 95 ? -7.377 -1.871 9.570 1.00 97.06 95 THR A C 1
ATOM 723 O O . THR A 1 95 ? -6.519 -1.293 10.235 1.00 97.06 95 THR A O 1
ATOM 726 N N . GLU A 1 96 ? -7.063 -2.590 8.491 1.00 97.38 96 GLU A N 1
ATOM 727 C CA . GLU A 1 96 ? -5.707 -2.656 7.940 1.00 97.38 96 GLU A CA 1
ATOM 728 C C . GLU A 1 96 ? -5.270 -1.296 7.384 1.00 97.38 96 GLU A C 1
ATOM 730 O O . GLU A 1 96 ? -4.219 -0.802 7.788 1.00 97.38 96 GLU A O 1
ATOM 735 N N . TYR A 1 97 ? -6.096 -0.644 6.559 1.00 97.19 97 TYR A N 1
ATOM 736 C CA . TYR A 1 97 ? -5.792 0.672 5.988 1.00 97.19 97 TYR A CA 1
ATOM 737 C C . TYR A 1 97 ? -5.534 1.701 7.080 1.00 97.19 97 TYR A C 1
ATOM 739 O O . TYR A 1 97 ? -4.528 2.398 7.039 1.00 97.19 97 TYR A O 1
ATOM 747 N N . ALA A 1 98 ? -6.377 1.747 8.113 1.00 96.69 98 ALA A N 1
ATOM 748 C CA . ALA A 1 98 ? -6.183 2.656 9.234 1.00 96.69 98 ALA A CA 1
ATOM 749 C C . ALA A 1 98 ? -4.868 2.401 9.985 1.00 96.69 98 ALA A C 1
ATOM 751 O O . ALA A 1 98 ? -4.205 3.349 10.402 1.00 96.69 98 ALA A O 1
ATOM 752 N N . ARG A 1 99 ? -4.443 1.141 10.131 1.00 96.81 99 ARG A N 1
ATOM 753 C CA . ARG A 1 99 ? -3.137 0.824 10.728 1.00 96.81 99 ARG A CA 1
ATOM 754 C C . ARG A 1 99 ? -1.973 1.252 9.839 1.00 96.81 99 ARG A C 1
ATOM 756 O O . ARG A 1 99 ? -0.995 1.784 10.357 1.00 96.81 99 ARG A O 1
ATOM 763 N N . VAL A 1 100 ? -2.078 1.062 8.525 1.00 96.75 100 VAL A N 1
ATOM 764 C CA . VAL A 1 100 ? -1.062 1.524 7.567 1.00 96.75 100 VAL A CA 1
ATOM 765 C C . VAL A 1 100 ? -0.976 3.053 7.569 1.00 96.75 100 VAL A C 1
ATOM 767 O O . VAL A 1 100 ? 0.122 3.601 7.658 1.00 96.75 100 VAL A O 1
ATOM 770 N N . LEU A 1 101 ? -2.115 3.750 7.582 1.00 95.19 101 LEU A N 1
ATOM 771 C CA . LEU A 1 101 ? -2.186 5.208 7.714 1.00 95.19 101 LEU A CA 1
ATOM 772 C C . LEU A 1 101 ? -1.565 5.702 9.034 1.00 95.19 101 LEU A C 1
ATOM 774 O O . LEU A 1 101 ? -0.848 6.697 9.026 1.00 95.19 101 LEU A O 1
ATOM 778 N N . LEU A 1 102 ? -1.773 5.000 10.159 1.00 93.75 102 LEU A N 1
ATOM 779 C CA . LEU A 1 102 ? -1.109 5.319 11.438 1.00 93.75 102 LEU A CA 1
ATOM 780 C C . LEU A 1 102 ? 0.403 5.162 11.366 1.00 93.75 102 LEU A C 1
ATOM 782 O O . LEU A 1 102 ? 1.130 6.022 11.852 1.00 93.75 102 LEU A O 1
ATOM 786 N N . MET A 1 103 ? 0.860 4.041 10.810 1.00 93.56 103 MET A N 1
ATOM 787 C CA . MET A 1 103 ? 2.279 3.708 10.724 1.00 93.56 103 MET A CA 1
ATOM 788 C C . MET A 1 103 ? 3.042 4.726 9.875 1.00 93.56 103 MET A C 1
ATOM 790 O O . MET A 1 103 ? 4.170 5.076 10.199 1.00 93.56 103 MET A O 1
ATOM 794 N N . THR A 1 104 ? 2.415 5.208 8.805 1.00 90.00 104 THR A N 1
ATOM 795 C CA . THR A 1 104 ? 3.024 6.134 7.842 1.00 90.00 104 THR A CA 1
ATOM 796 C C . THR A 1 104 ? 2.748 7.604 8.146 1.00 90.00 104 THR A C 1
ATOM 798 O O . THR A 1 104 ? 3.442 8.480 7.647 1.00 90.00 104 THR A O 1
ATOM 801 N N . GLY A 1 105 ? 1.745 7.908 8.970 1.00 88.00 105 GLY A N 1
ATOM 802 C CA . GLY A 1 105 ? 1.340 9.286 9.247 1.00 88.00 105 GLY A CA 1
ATOM 803 C C . GLY A 1 105 ? 0.630 9.969 8.074 1.00 88.00 105 GLY A C 1
ATOM 804 O O . GLY A 1 105 ? 0.490 11.188 8.082 1.00 88.00 105 GLY A O 1
ATOM 805 N N . MET A 1 106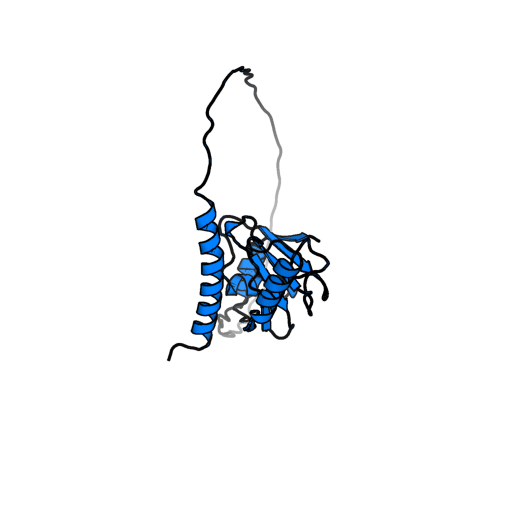 ? 0.148 9.205 7.089 1.00 85.56 106 MET A N 1
ATOM 806 C CA . MET A 1 106 ? -0.469 9.691 5.846 1.00 85.56 106 MET A CA 1
ATOM 807 C C . MET A 1 106 ? -1.925 10.185 6.024 1.00 85.56 106 MET A C 1
ATOM 809 O O . MET A 1 106 ? -2.757 10.085 5.126 1.00 85.56 106 MET A O 1
ATOM 813 N N . VAL A 1 107 ? -2.270 10.699 7.205 1.00 79.38 107 VAL A N 1
ATOM 814 C CA . VAL A 1 107 ? -3.590 11.285 7.477 1.00 79.38 107 VAL A CA 1
ATOM 815 C C . VAL A 1 107 ? -3.467 12.800 7.381 1.00 79.38 107 VAL A C 1
ATOM 817 O O . VAL A 1 107 ? -2.850 13.432 8.240 1.00 79.38 107 VAL A O 1
ATOM 820 N N . ASP A 1 108 ? -4.059 13.388 6.343 1.00 77.94 108 ASP A N 1
ATOM 821 C CA . ASP A 1 108 ? -4.097 14.839 6.187 1.00 77.94 108 ASP A CA 1
ATOM 822 C C . ASP A 1 108 ? -5.231 15.441 7.030 1.00 77.94 108 ASP A C 1
ATOM 824 O O . ASP A 1 108 ? -6.370 14.994 7.007 1.00 77.94 108 ASP A O 1
ATOM 828 N N . SER A 1 109 ? -4.936 16.499 7.778 1.00 78.12 109 SER A N 1
ATOM 829 C CA . SER A 1 109 ? -5.969 17.262 8.489 1.00 78.12 109 SER A CA 1
ATOM 830 C C . SER A 1 109 ? -6.834 18.129 7.562 1.00 78.12 109 SER A C 1
ATOM 832 O O . SER A 1 109 ? -7.919 18.554 7.961 1.00 78.12 109 SER A O 1
ATOM 834 N N . ALA A 1 110 ? -6.351 18.424 6.351 1.00 81.31 110 ALA A N 1
ATOM 835 C CA . ALA A 1 110 ? -7.030 19.252 5.361 1.00 81.31 110 ALA A CA 1
ATOM 836 C C . ALA A 1 110 ? -8.002 18.466 4.465 1.00 81.31 110 ALA A C 1
ATOM 838 O O . ALA A 1 110 ? -8.868 19.084 3.844 1.00 81.31 110 ALA A O 1
ATOM 839 N N . SER A 1 111 ? -7.895 17.133 4.418 1.00 86.38 111 SER A N 1
ATOM 840 C CA . SER A 1 111 ? -8.787 16.262 3.652 1.00 86.38 111 SER A CA 1
ATOM 841 C C . SER A 1 111 ? -9.135 14.996 4.417 1.00 86.38 111 SER A C 1
ATOM 843 O O . SER A 1 111 ? -8.285 14.379 5.044 1.00 86.38 111 SER A O 1
ATOM 845 N N . SER A 1 112 ? -10.389 14.571 4.305 1.00 90.94 112 SER A N 1
ATOM 846 C CA . SER A 1 112 ? -10.838 13.278 4.811 1.00 90.94 112 SER A CA 1
ATOM 847 C C . SER A 1 112 ? -10.866 12.192 3.735 1.00 90.94 112 SER A C 1
ATOM 849 O O . SER A 1 112 ? -11.270 11.080 4.043 1.00 90.94 112 SER A O 1
ATOM 851 N N . ILE A 1 113 ? -10.547 12.474 2.470 1.00 94.81 113 ILE A N 1
ATOM 852 C CA . ILE A 1 113 ? -10.688 11.481 1.395 1.00 94.81 113 ILE A CA 1
ATOM 853 C C . ILE A 1 113 ? -9.396 10.676 1.271 1.00 94.81 113 ILE A C 1
ATOM 855 O O . ILE A 1 113 ? -8.318 11.234 1.066 1.00 94.81 113 ILE A O 1
ATOM 859 N N . ILE A 1 114 ? -9.535 9.355 1.369 1.00 96.00 114 ILE A N 1
ATOM 860 C CA . ILE A 1 114 ? -8.473 8.390 1.104 1.00 96.00 114 ILE A CA 1
ATOM 861 C C . ILE A 1 114 ? -8.919 7.500 -0.045 1.00 96.00 114 ILE A C 1
ATOM 863 O O . ILE A 1 114 ? -9.929 6.805 0.034 1.00 96.00 114 ILE A O 1
ATOM 867 N N . TYR A 1 115 ? -8.128 7.508 -1.100 1.00 96.06 115 TYR A N 1
ATOM 868 C CA . TYR A 1 115 ? -8.327 6.713 -2.290 1.00 96.06 115 TYR A CA 1
ATOM 869 C C . TYR A 1 115 ? -7.690 5.336 -2.134 1.00 96.06 115 TYR A C 1
ATOM 871 O O . TYR A 1 115 ? -6.516 5.233 -1.773 1.00 96.06 115 TYR A O 1
ATOM 879 N N . ILE A 1 116 ? -8.454 4.291 -2.437 1.00 97.56 116 ILE A N 1
ATOM 880 C CA . ILE A 1 116 ? -8.019 2.898 -2.362 1.00 97.56 116 ILE A CA 1
ATOM 881 C C . ILE A 1 116 ? -8.159 2.252 -3.739 1.00 97.56 116 ILE A C 1
ATOM 883 O O . ILE A 1 116 ? -9.237 2.278 -4.333 1.00 97.56 116 ILE A O 1
ATOM 887 N N . SER A 1 117 ? -7.086 1.618 -4.206 1.00 96.12 117 SER A N 1
ATOM 888 C CA . SER A 1 117 ? -7.095 0.787 -5.411 1.00 96.12 117 SER A CA 1
ATOM 889 C C . SER A 1 117 ? -6.475 -0.581 -5.133 1.00 96.12 117 SER A C 1
ATOM 891 O O . SER A 1 117 ? -5.522 -0.698 -4.355 1.00 96.12 117 SER A O 1
ATOM 893 N N . HIS A 1 118 ? -7.021 -1.623 -5.763 1.00 96.31 118 HIS A N 1
ATOM 894 C CA . HIS A 1 118 ? -6.562 -3.004 -5.624 1.00 96.31 118 HIS A CA 1
ATOM 895 C C . HIS A 1 118 ? -6.117 -3.573 -6.961 1.00 96.31 118 HIS A C 1
ATOM 897 O O . HIS A 1 118 ? -6.895 -3.701 -7.902 1.00 96.31 118 HIS A O 1
ATOM 903 N N . TYR A 1 119 ? -4.879 -4.043 -6.999 1.00 94.94 119 TYR A N 1
ATOM 904 C CA . TYR A 1 119 ? -4.293 -4.707 -8.147 1.00 94.94 119 TYR A CA 1
ATOM 905 C C . TYR A 1 119 ? -4.176 -6.207 -7.871 1.00 94.94 119 TYR A C 1
ATOM 907 O O . TYR A 1 119 ? -3.578 -6.607 -6.869 1.00 94.94 119 TYR A O 1
ATOM 915 N N . PRO A 1 120 ? -4.707 -7.082 -8.742 1.00 96.00 120 PRO A N 1
ATOM 916 C CA . PRO A 1 120 ? -4.479 -8.512 -8.600 1.00 96.00 120 PRO A CA 1
ATOM 917 C C . PRO A 1 120 ? -2.999 -8.862 -8.805 1.00 96.00 120 PRO A C 1
ATOM 919 O O . PRO A 1 120 ? -2.262 -8.169 -9.506 1.00 96.00 120 PRO A O 1
ATOM 922 N N . ALA A 1 121 ? -2.585 -10.006 -8.259 1.00 96.81 121 ALA A N 1
ATOM 923 C CA . ALA A 1 121 ? -1.304 -10.612 -8.608 1.00 96.81 121 ALA A CA 1
ATOM 924 C C . ALA A 1 121 ? -1.158 -10.727 -10.138 1.00 96.81 121 ALA A C 1
ATOM 926 O O . ALA A 1 121 ? -2.082 -11.158 -10.837 1.00 96.81 121 ALA A O 1
ATOM 927 N N . GLY A 1 122 ? 0.011 -10.369 -10.666 1.00 96.06 122 GLY A N 1
ATOM 928 C CA . GLY A 1 122 ? 0.272 -10.325 -12.104 1.00 96.06 122 GLY A CA 1
ATOM 929 C C . GLY A 1 122 ? -0.032 -8.980 -12.779 1.00 96.06 122 GLY A C 1
ATOM 930 O O . GLY A 1 122 ? 0.173 -8.878 -13.997 1.00 96.06 122 GLY A O 1
ATOM 931 N N . SER A 1 123 ? -0.491 -7.971 -12.035 1.00 95.31 123 SER A N 1
ATOM 932 C CA . SER A 1 123 ? -0.575 -6.584 -12.511 1.00 95.31 123 SER A CA 1
ATOM 933 C C . SER A 1 123 ? 0.816 -5.985 -12.740 1.00 95.31 123 SER A C 1
ATOM 935 O O . SER A 1 123 ? 1.740 -6.324 -11.995 1.00 95.31 123 SER A O 1
ATOM 937 N N . PRO A 1 124 ? 0.994 -5.133 -13.766 1.00 95.25 124 PRO A N 1
ATOM 938 C CA . PRO A 1 124 ? 2.268 -4.466 -14.018 1.00 95.25 124 PRO A CA 1
ATOM 939 C C . PRO A 1 124 ? 2.618 -3.505 -12.873 1.00 95.25 124 PRO A C 1
ATOM 941 O O . PRO A 1 124 ? 1.746 -2.832 -12.336 1.00 95.25 124 PRO A O 1
ATOM 944 N N . VAL A 1 125 ? 3.902 -3.434 -12.520 1.00 95.06 125 VAL A N 1
ATOM 945 C CA . VAL A 1 125 ? 4.440 -2.481 -11.535 1.00 95.06 125 VAL A CA 1
ATOM 946 C C . VAL A 1 125 ? 4.405 -1.066 -12.102 1.00 95.06 125 VAL A C 1
ATOM 948 O O . VAL A 1 125 ? 3.996 -0.133 -11.424 1.00 95.06 125 VAL A O 1
ATOM 951 N N . ALA A 1 126 ? 4.802 -0.909 -13.367 1.00 90.56 126 ALA A N 1
ATOM 952 C CA . ALA A 1 126 ? 4.682 0.367 -14.060 1.00 90.56 126 ALA A CA 1
ATOM 953 C C . ALA A 1 126 ? 3.291 0.499 -14.675 1.00 90.56 126 ALA A C 1
ATOM 955 O O . ALA A 1 126 ? 2.996 -0.135 -15.693 1.00 90.56 126 ALA A O 1
ATOM 956 N N . ASP A 1 127 ? 2.449 1.321 -14.051 1.00 81.69 127 ASP A N 1
ATOM 957 C CA . ASP A 1 127 ? 1.103 1.574 -14.549 1.00 81.69 127 ASP A CA 1
ATOM 958 C C . ASP A 1 127 ? 1.135 2.158 -15.975 1.00 81.69 127 ASP A C 1
ATOM 960 O O . ASP A 1 127 ? 2.018 2.938 -16.342 1.00 81.69 127 ASP A O 1
ATOM 964 N N . GLY A 1 128 ? 0.205 1.710 -16.816 1.00 81.25 128 GLY A N 1
ATOM 965 C CA . GLY A 1 128 ? 0.165 2.024 -18.247 1.00 81.25 128 GLY A CA 1
ATOM 966 C C . GLY A 1 128 ? 1.169 1.264 -19.130 1.00 81.25 128 GLY A C 1
ATOM 967 O O . GLY A 1 128 ? 1.119 1.418 -20.353 1.00 81.25 128 GLY A O 1
ATOM 968 N N . TYR A 1 129 ? 2.038 0.412 -18.568 1.00 84.38 129 TYR A N 1
ATOM 969 C CA . TYR A 1 129 ? 3.015 -0.393 -19.315 1.00 84.38 129 TYR A CA 1
ATOM 970 C C . TYR A 1 129 ? 2.793 -1.897 -19.099 1.00 84.38 129 TYR A C 1
ATOM 972 O O . TYR A 1 129 ? 3.395 -2.518 -18.228 1.00 84.38 129 TYR A O 1
ATOM 980 N N . GLU A 1 130 ? 1.965 -2.519 -19.944 1.00 85.06 130 GLU A N 1
ATOM 981 C CA . GLU A 1 130 ? 1.599 -3.946 -19.828 1.00 85.06 130 GLU A CA 1
ATOM 982 C C . GLU A 1 130 ? 2.787 -4.927 -19.861 1.00 85.06 130 GLU A C 1
ATOM 984 O O . GLU A 1 130 ? 2.737 -5.981 -19.222 1.00 85.06 130 GLU A O 1
ATOM 989 N N . ASP A 1 131 ? 3.859 -4.573 -20.575 1.00 85.81 131 ASP A N 1
ATOM 990 C CA . ASP A 1 131 ? 5.086 -5.377 -20.679 1.00 85.81 131 ASP A CA 1
ATOM 991 C C . ASP A 1 131 ? 6.047 -5.179 -19.487 1.00 85.81 131 ASP A C 1
ATOM 993 O O . ASP A 1 131 ? 7.138 -5.763 -19.459 1.00 85.81 131 ASP A O 1
ATOM 997 N N . SER A 1 132 ? 5.661 -4.358 -18.504 1.00 89.56 132 SER A N 1
ATOM 998 C CA . SER A 1 132 ? 6.421 -4.159 -17.272 1.00 89.56 132 SER A CA 1
ATOM 999 C C . SER A 1 132 ? 6.497 -5.440 -16.441 1.00 89.56 132 SER A C 1
ATOM 1001 O O . SER A 1 132 ? 5.734 -6.400 -16.611 1.00 89.56 132 SER A O 1
ATOM 1003 N N . ILE A 1 133 ? 7.451 -5.455 -15.513 1.00 94.94 133 ILE A N 1
ATOM 1004 C CA . ILE A 1 133 ? 7.522 -6.495 -14.491 1.00 94.94 133 ILE A CA 1
ATOM 1005 C C . ILE A 1 133 ? 6.255 -6.424 -13.644 1.00 94.94 133 ILE A C 1
ATOM 1007 O O . ILE A 1 133 ? 5.640 -5.370 -13.516 1.00 94.94 133 ILE A O 1
ATOM 1011 N N . LYS A 1 134 ? 5.820 -7.571 -13.127 1.00 96.38 134 LYS A N 1
ATOM 1012 C CA . LYS A 1 134 ? 4.522 -7.725 -12.480 1.00 96.38 134 LYS A CA 1
ATOM 1013 C C . LYS A 1 134 ? 4.676 -7.977 -10.990 1.00 96.38 134 LYS A C 1
ATOM 1015 O O . LYS A 1 134 ? 5.581 -8.711 -10.591 1.00 96.38 134 LYS A O 1
ATOM 1020 N N . PHE A 1 135 ? 3.746 -7.447 -10.201 1.00 96.94 135 PHE A N 1
ATOM 1021 C CA . PHE A 1 135 ? 3.601 -7.823 -8.799 1.00 96.94 135 PHE A CA 1
ATOM 1022 C C . PHE A 1 135 ? 3.296 -9.320 -8.681 1.00 96.94 135 PHE A C 1
ATOM 1024 O O . PHE A 1 135 ? 2.522 -9.873 -9.471 1.00 96.94 135 PHE A O 1
ATOM 1031 N N . LEU A 1 136 ? 3.920 -9.988 -7.709 1.00 95.88 136 LEU A N 1
ATOM 1032 C CA . LEU A 1 136 ? 3.697 -11.416 -7.457 1.00 95.88 136 LEU A CA 1
ATOM 1033 C C . LEU A 1 136 ? 2.444 -11.668 -6.620 1.00 95.88 136 LEU A C 1
ATOM 1035 O O . LEU A 1 136 ? 1.761 -12.668 -6.839 1.00 95.88 136 LEU A O 1
ATOM 1039 N N . ASP A 1 137 ? 2.147 -10.749 -5.710 1.00 97.12 137 ASP A N 1
ATOM 1040 C CA . ASP A 1 137 ? 1.027 -10.813 -4.783 1.00 97.12 137 ASP A CA 1
ATOM 1041 C C . ASP A 1 137 ? -0.008 -9.727 -5.118 1.00 97.12 137 ASP A C 1
ATOM 1043 O O . ASP A 1 137 ? 0.300 -8.789 -5.858 1.00 97.12 137 ASP A O 1
ATOM 1047 N N . PRO A 1 138 ? -1.258 -9.855 -4.637 1.00 97.56 138 PRO A N 1
ATOM 1048 C CA . PRO A 1 138 ? -2.225 -8.769 -4.712 1.00 97.56 138 PRO A CA 1
ATOM 1049 C C . PRO A 1 138 ? -1.713 -7.530 -3.970 1.00 97.56 138 PRO A C 1
ATOM 1051 O O . PRO A 1 138 ? -1.265 -7.627 -2.826 1.00 97.56 138 PRO A O 1
ATOM 1054 N N . THR A 1 139 ? -1.834 -6.375 -4.613 1.00 97.50 139 THR A N 1
ATOM 1055 C CA . THR A 1 139 ? -1.284 -5.105 -4.137 1.00 97.50 139 THR A CA 1
ATOM 1056 C C . THR A 1 139 ? -2.407 -4.106 -3.888 1.00 97.50 139 THR A C 1
ATOM 1058 O O . THR A 1 139 ? -3.329 -3.977 -4.691 1.00 97.50 139 THR A O 1
ATOM 1061 N N . THR A 1 140 ? -2.314 -3.373 -2.788 1.00 97.88 140 THR A N 1
ATOM 1062 C CA . THR A 1 140 ? -3.172 -2.241 -2.442 1.00 97.88 140 THR A CA 1
ATOM 1063 C C . THR A 1 140 ? -2.388 -0.948 -2.632 1.00 97.88 140 THR A C 1
ATOM 1065 O O . THR A 1 140 ? -1.238 -0.850 -2.200 1.00 97.88 140 THR A O 1
ATOM 1068 N N . VAL A 1 141 ? -3.020 0.057 -3.231 1.00 96.00 141 VAL A N 1
ATOM 1069 C CA . VAL A 1 141 ? -2.517 1.433 -3.280 1.00 96.00 141 VAL A CA 1
ATOM 1070 C C . VAL A 1 141 ? -3.429 2.315 -2.436 1.00 96.00 141 VAL A C 1
ATOM 1072 O O . VAL A 1 141 ? -4.640 2.338 -2.651 1.00 96.00 141 VAL A O 1
ATOM 1075 N N . ILE A 1 142 ? -2.838 3.028 -1.479 1.00 96.12 142 ILE A N 1
ATOM 1076 C CA . ILE A 1 142 ? 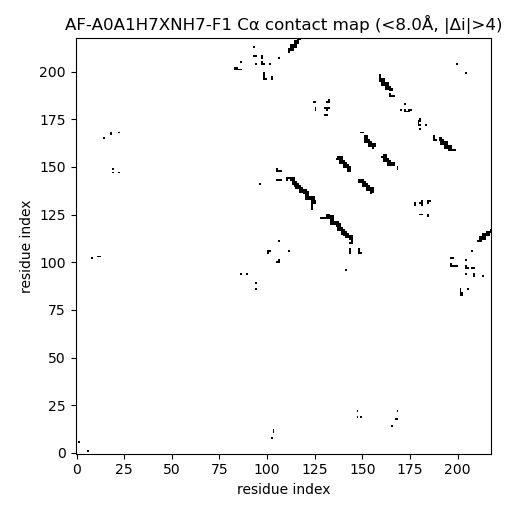-3.484 4.065 -0.673 1.00 96.12 142 ILE A CA 1
ATOM 1077 C C . ILE A 1 142 ? -2.957 5.412 -1.154 1.00 96.12 142 ILE A C 1
ATOM 1079 O O . ILE A 1 142 ? -1.747 5.622 -1.176 1.00 96.12 142 ILE A O 1
ATOM 1083 N N . MET A 1 143 ? -3.845 6.329 -1.519 1.00 93.44 143 MET A N 1
ATOM 1084 C CA . MET A 1 143 ? -3.492 7.670 -1.983 1.00 93.44 143 MET A CA 1
ATOM 1085 C C . MET A 1 143 ? -4.322 8.714 -1.232 1.00 93.44 143 MET A C 1
ATOM 1087 O O . MET A 1 143 ? -5.506 8.503 -0.972 1.00 93.44 143 MET A O 1
ATOM 1091 N N . GLY A 1 144 ? -3.712 9.835 -0.853 1.00 91.62 144 GLY A N 1
ATOM 1092 C CA . GLY A 1 144 ? -4.465 10.952 -0.281 1.00 91.62 144 GLY A CA 1
ATOM 1093 C C . GLY A 1 144 ? -5.183 11.751 -1.368 1.00 91.62 144 GLY A C 1
ATOM 1094 O O . GLY A 1 144 ? -4.908 11.584 -2.554 1.00 91.62 144 GLY A O 1
ATOM 1095 N N . GLU A 1 145 ? -6.106 12.634 -0.983 1.00 90.38 145 GLU A N 1
ATOM 1096 C CA . GLU A 1 145 ? -6.831 13.460 -1.961 1.00 90.38 145 GLU A CA 1
ATOM 1097 C C . GLU A 1 145 ? -5.897 14.336 -2.806 1.00 90.38 145 GLU A C 1
ATOM 1099 O O . GLU A 1 145 ? -6.107 14.514 -4.008 1.00 90.38 145 GLU A O 1
ATOM 1104 N N . TYR A 1 146 ? -4.863 14.882 -2.171 1.00 86.69 146 TYR A N 1
ATOM 1105 C CA . TYR A 1 146 ? -3.916 15.783 -2.803 1.00 86.69 146 TYR A CA 1
ATOM 1106 C C . TYR A 1 146 ? -2.586 15.080 -3.057 1.00 86.69 146 TYR A C 1
ATOM 1108 O O . TYR A 1 146 ? -2.134 14.265 -2.259 1.00 86.69 146 TYR A O 1
ATOM 1116 N N . GLY A 1 147 ? -1.906 15.446 -4.147 1.00 80.75 147 GLY A N 1
ATOM 1117 C CA . GLY A 1 147 ? -0.628 14.826 -4.521 1.00 80.75 147 GLY A CA 1
ATOM 1118 C C . GLY A 1 147 ? 0.457 14.939 -3.442 1.00 80.75 147 GLY A C 1
ATOM 1119 O O . GLY A 1 147 ? 1.232 14.006 -3.263 1.00 80.75 147 GLY A O 1
ATOM 1120 N N . TYR A 1 148 ? 0.469 16.028 -2.662 1.00 81.62 148 TYR A N 1
ATOM 1121 C CA . TYR A 1 148 ? 1.413 16.195 -1.547 1.00 81.62 148 TYR A CA 1
ATOM 1122 C C . TYR A 1 148 ? 1.135 15.243 -0.373 1.00 81.62 148 TYR A C 1
ATOM 1124 O O . TYR A 1 148 ? 2.009 15.035 0.463 1.00 81.62 148 TYR A O 1
ATOM 1132 N N . SER A 1 149 ? -0.071 14.670 -0.285 1.00 82.19 149 SER A N 1
ATOM 1133 C CA . SER A 1 149 ? -0.397 13.642 0.705 1.00 82.19 149 SER A CA 1
ATOM 1134 C C . SER A 1 149 ? 0.315 12.318 0.398 1.00 82.19 149 SER A C 1
ATOM 1136 O O . SER A 1 149 ? 0.396 11.463 1.275 1.00 82.19 149 SER A O 1
ATOM 1138 N N . GLY A 1 150 ? 0.853 12.159 -0.819 1.00 87.62 150 GLY A N 1
ATOM 1139 C CA . GLY A 1 150 ? 1.637 11.007 -1.250 1.00 87.62 150 GLY A CA 1
ATOM 1140 C C . GLY A 1 150 ? 0.795 9.780 -1.601 1.00 87.62 150 GLY A C 1
ATOM 1141 O O . GLY A 1 150 ? -0.427 9.850 -1.769 1.00 87.62 150 GLY A O 1
ATOM 1142 N N . SER A 1 151 ? 1.470 8.634 -1.708 1.00 92.75 151 SER A N 1
ATOM 1143 C CA . SER A 1 151 ? 0.835 7.325 -1.861 1.00 92.75 151 SER A CA 1
ATOM 1144 C C . SER A 1 151 ? 1.653 6.229 -1.184 1.00 92.75 151 SER A C 1
ATOM 1146 O O . SER A 1 151 ? 2.858 6.374 -0.992 1.00 92.75 151 SER A O 1
ATOM 1148 N N . ILE A 1 152 ? 1.005 5.126 -0.823 1.00 95.69 152 ILE A N 1
ATOM 1149 C CA . ILE A 1 152 ? 1.651 3.920 -0.309 1.00 95.69 152 ILE A CA 1
ATOM 1150 C C . ILE A 1 152 ? 1.153 2.749 -1.134 1.00 95.69 152 ILE A C 1
ATOM 1152 O O . ILE A 1 152 ? -0.051 2.524 -1.240 1.00 95.69 152 ILE A O 1
ATOM 1156 N N . THR A 1 153 ? 2.086 1.978 -1.677 1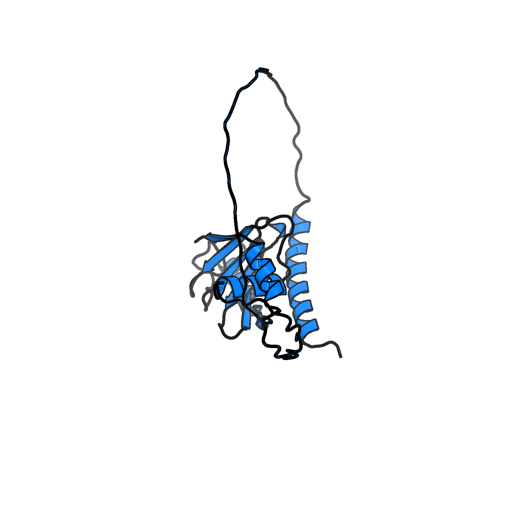.00 97.38 153 THR A N 1
ATOM 1157 C CA . THR A 1 153 ? 1.790 0.760 -2.429 1.00 97.38 153 THR A CA 1
ATOM 1158 C C . THR A 1 153 ? 2.315 -0.429 -1.645 1.00 97.38 153 THR A C 1
ATOM 1160 O O . THR A 1 153 ? 3.500 -0.468 -1.312 1.00 97.38 153 THR A O 1
ATOM 1163 N N . TYR A 1 154 ? 1.454 -1.388 -1.309 1.00 98.12 154 TYR A N 1
ATOM 1164 C CA . TYR A 1 154 ? 1.851 -2.521 -0.477 1.00 98.12 154 TYR A CA 1
ATOM 1165 C C . TYR A 1 154 ? 1.074 -3.807 -0.779 1.00 98.12 154 TYR A C 1
ATOM 1167 O O . TYR A 1 154 ? -0.070 -3.766 -1.220 1.00 98.12 154 TYR A O 1
ATOM 1175 N N . ALA A 1 155 ? 1.674 -4.959 -0.489 1.00 98.38 155 ALA A N 1
ATOM 1176 C CA . ALA A 1 155 ? 1.003 -6.258 -0.463 1.00 98.38 155 ALA A CA 1
ATOM 1177 C C . ALA A 1 155 ? 0.778 -6.710 0.990 1.00 98.38 155 ALA A C 1
ATOM 1179 O O . ALA A 1 155 ? 1.688 -6.625 1.816 1.00 98.38 155 ALA A O 1
ATOM 1180 N N . SER A 1 156 ? -0.429 -7.186 1.319 1.00 97.56 156 SER A N 1
ATOM 1181 C CA . SER A 1 156 ? -0.750 -7.713 2.656 1.00 97.56 156 SER A CA 1
ATOM 1182 C C . SER A 1 156 ? -0.471 -9.211 2.752 1.00 97.56 156 SER A C 1
ATOM 1184 O O . SER A 1 156 ? -0.855 -9.980 1.871 1.00 97.56 156 SER A O 1
ATOM 1186 N N . HIS A 1 157 ? 0.144 -9.649 3.855 1.00 96.56 157 HIS A N 1
ATOM 1187 C CA . HIS A 1 157 ? 0.381 -11.072 4.134 1.00 96.56 157 HIS A CA 1
ATOM 1188 C C . HIS A 1 157 ? -0.683 -11.693 5.054 1.00 96.56 157 HIS A C 1
ATOM 1190 O O . HIS A 1 157 ? -0.675 -12.902 5.295 1.00 96.56 157 HIS A O 1
ATOM 1196 N N . GLY A 1 158 ? -1.605 -10.886 5.591 1.00 92.81 158 GLY A N 1
ATOM 1197 C CA . GLY A 1 158 ? -2.675 -11.337 6.488 1.00 92.81 158 GLY A CA 1
ATOM 1198 C C . GLY A 1 158 ? -2.222 -11.789 7.886 1.00 92.81 158 GLY A C 1
ATOM 1199 O O . GLY A 1 158 ? -3.060 -12.171 8.702 1.00 92.81 158 GLY A O 1
ATOM 1200 N N . ASP A 1 159 ? -0.925 -11.736 8.191 1.00 93.88 159 ASP A N 1
ATOM 1201 C CA . ASP A 1 159 ? -0.334 -12.106 9.485 1.00 93.88 159 ASP A CA 1
ATOM 1202 C C . ASP A 1 159 ? 0.128 -10.889 10.311 1.00 93.88 159 ASP A C 1
ATOM 1204 O O . ASP A 1 159 ? 0.764 -11.040 11.356 1.00 93.88 159 ASP A O 1
ATOM 1208 N N . GLY A 1 160 ? -0.221 -9.684 9.854 1.00 92.38 160 GLY A N 1
ATOM 1209 C CA . GLY A 1 160 ? 0.226 -8.415 10.424 1.00 92.38 160 GLY A CA 1
ATOM 1210 C C . GLY A 1 160 ? 1.480 -7.851 9.759 1.00 92.38 160 GLY A C 1
ATOM 1211 O O . GLY A 1 160 ? 1.863 -6.734 10.089 1.00 92.38 160 GLY A O 1
ATOM 1212 N N . ASN A 1 161 ? 2.103 -8.566 8.818 1.00 97.56 161 ASN A N 1
ATOM 1213 C CA . ASN A 1 161 ? 3.147 -8.008 7.965 1.00 97.56 161 ASN A CA 1
ATOM 1214 C C . ASN A 1 161 ? 2.586 -7.532 6.622 1.00 97.56 161 ASN A C 1
ATOM 1216 O O . ASN A 1 161 ? 1.606 -8.077 6.103 1.00 97.56 161 ASN A O 1
ATOM 1220 N N . ILE A 1 162 ? 3.267 -6.545 6.048 1.00 98.19 162 ILE A N 1
ATOM 1221 C CA . ILE A 1 162 ? 3.057 -6.075 4.681 1.00 98.19 162 ILE A CA 1
ATOM 1222 C C . ILE A 1 162 ? 4.399 -5.955 3.961 1.00 98.19 162 ILE A C 1
ATOM 1224 O O . ILE A 1 162 ? 5.413 -5.689 4.605 1.00 98.19 162 ILE A O 1
ATOM 1228 N N . THR A 1 163 ? 4.406 -6.101 2.641 1.00 98.50 163 THR A N 1
ATOM 1229 C CA . THR A 1 163 ? 5.529 -5.689 1.788 1.00 98.50 163 THR A CA 1
ATOM 1230 C C . THR A 1 163 ? 5.220 -4.330 1.180 1.00 98.50 163 THR A C 1
ATOM 1232 O O . THR A 1 163 ? 4.235 -4.209 0.462 1.00 98.50 163 THR A O 1
ATOM 1235 N N . ILE A 1 164 ? 6.038 -3.319 1.465 1.00 97.94 164 ILE A N 1
ATOM 1236 C CA . ILE A 1 164 ? 5.924 -1.965 0.912 1.00 97.94 164 ILE A CA 1
ATOM 1237 C C . ILE A 1 164 ? 6.800 -1.863 -0.336 1.00 97.94 164 ILE A C 1
ATOM 1239 O O . ILE A 1 164 ? 7.959 -2.276 -0.315 1.00 97.94 164 ILE A O 1
ATOM 1243 N N . TYR A 1 165 ? 6.251 -1.281 -1.398 1.00 97.62 165 TYR A N 1
ATOM 1244 C CA . TYR A 1 165 ? 6.958 -0.989 -2.640 1.00 97.62 165 TYR A CA 1
ATOM 1245 C C . TYR A 1 165 ? 7.273 0.515 -2.717 1.00 97.62 165 TYR A C 1
ATOM 1247 O O . TYR A 1 165 ? 6.335 1.317 -2.627 1.00 97.62 165 TYR A O 1
ATOM 1255 N N . PRO A 1 166 ? 8.546 0.919 -2.892 1.00 95.25 166 PRO A N 1
ATOM 1256 C CA . PRO A 1 166 ? 8.947 2.323 -3.000 1.00 95.25 166 PRO A CA 1
ATOM 1257 C C . PRO A 1 166 ? 8.594 2.883 -4.387 1.00 95.25 166 PRO A C 1
ATOM 1259 O O . PRO A 1 166 ? 9.441 3.048 -5.260 1.00 95.25 166 PRO A O 1
ATOM 1262 N N . MET A 1 167 ? 7.303 3.110 -4.620 1.00 93.31 167 MET A N 1
ATOM 1263 C CA . MET A 1 167 ? 6.804 3.603 -5.902 1.00 93.31 167 MET A CA 1
ATOM 1264 C C . MET A 1 167 ? 7.192 5.070 -6.115 1.00 93.31 167 MET A C 1
ATOM 1266 O O . MET A 1 167 ? 6.969 5.886 -5.220 1.00 93.31 167 MET A O 1
ATOM 1270 N N . PRO A 1 168 ? 7.697 5.446 -7.302 1.00 89.19 168 PRO A N 1
ATOM 1271 C CA . PRO A 1 168 ? 7.954 6.844 -7.603 1.00 89.19 168 PRO A CA 1
ATOM 1272 C C . PRO A 1 168 ? 6.643 7.623 -7.740 1.00 89.19 168 PRO A C 1
ATOM 1274 O O . PRO A 1 168 ? 5.647 7.105 -8.251 1.00 89.19 168 PRO A O 1
ATOM 1277 N N . SER A 1 169 ? 6.668 8.907 -7.379 1.00 83.25 169 SER A N 1
ATOM 1278 C CA . SER A 1 169 ? 5.567 9.836 -7.678 1.00 83.25 169 SER A CA 1
ATOM 1279 C C . SER A 1 169 ? 5.371 10.005 -9.189 1.00 83.25 169 SER A C 1
ATOM 1281 O O . SER A 1 169 ? 4.244 10.119 -9.678 1.00 83.25 169 SER A O 1
ATOM 1283 N N . HIS A 1 170 ? 6.474 9.964 -9.943 1.00 83.50 170 HIS A N 1
ATOM 1284 C CA . HIS A 1 170 ? 6.491 10.064 -11.392 1.00 83.50 170 HIS A CA 1
ATOM 1285 C C . HIS A 1 170 ? 7.544 9.151 -12.018 1.00 83.50 170 HIS A C 1
ATOM 1287 O O . HIS A 1 170 ? 8.679 9.053 -11.562 1.00 83.50 170 HIS A O 1
ATOM 1293 N N . TRP A 1 171 ? 7.200 8.548 -13.153 1.00 85.38 171 TRP A N 1
ATOM 1294 C CA . TRP A 1 171 ? 8.133 7.734 -13.927 1.00 85.38 171 TRP A CA 1
ATOM 1295 C C . TRP A 1 171 ? 9.072 8.613 -14.772 1.00 85.38 171 TRP A C 1
ATOM 1297 O O . TRP A 1 171 ? 8.860 8.812 -15.974 1.00 85.38 171 TRP A O 1
ATOM 1307 N N . HIS A 1 172 ? 10.078 9.198 -14.118 1.00 79.06 172 HIS A N 1
ATOM 1308 C CA . HIS A 1 172 ? 11.020 10.169 -14.691 1.00 79.06 172 HIS A CA 1
ATOM 1309 C C . HIS A 1 172 ? 12.415 9.602 -14.985 1.00 79.06 172 HIS A C 1
ATOM 1311 O O . HIS A 1 172 ? 13.385 10.352 -15.071 1.00 79.06 172 HIS A O 1
ATOM 1317 N N . GLN A 1 173 ? 12.539 8.296 -15.207 1.00 82.94 173 GLN A N 1
ATOM 1318 C CA . GLN A 1 173 ? 13.834 7.709 -15.524 1.00 82.94 173 GLN A CA 1
ATOM 1319 C C . GLN A 1 173 ? 14.413 8.254 -16.849 1.00 82.94 173 GLN A C 1
ATOM 1321 O O . GLN A 1 173 ? 13.680 8.566 -17.797 1.00 82.94 173 GLN A O 1
ATOM 1326 N N . GLU A 1 174 ? 15.745 8.346 -16.924 1.00 88.00 174 GLU A N 1
ATOM 1327 C CA . GLU A 1 174 ? 16.460 8.866 -18.100 1.00 88.00 174 GLU A CA 1
ATOM 1328 C C . GLU A 1 174 ? 16.175 8.021 -19.355 1.00 88.00 174 GLU A C 1
ATOM 1330 O O . GLU A 1 174 ? 15.906 8.559 -20.434 1.00 88.00 174 GLU A O 1
ATOM 1335 N N . ASP A 1 175 ? 16.165 6.690 -19.207 1.00 89.81 175 ASP A N 1
ATOM 1336 C CA . ASP A 1 175 ? 15.801 5.768 -20.281 1.00 89.81 175 ASP A CA 1
ATOM 1337 C C . ASP A 1 175 ? 14.284 5.525 -20.343 1.00 89.81 175 ASP A C 1
ATOM 1339 O O . ASP A 1 175 ? 13.714 4.677 -19.656 1.00 89.81 175 ASP A O 1
ATOM 1343 N N . LYS A 1 176 ? 13.620 6.244 -21.247 1.00 88.19 176 LYS A N 1
ATOM 1344 C CA . LYS A 1 176 ? 12.181 6.093 -21.521 1.00 88.19 176 LYS A CA 1
ATOM 1345 C C . LYS A 1 176 ? 11.855 4.942 -22.484 1.00 88.19 176 LYS A C 1
ATOM 1347 O O . LYS A 1 176 ? 10.751 4.886 -23.026 1.00 88.19 176 LYS A O 1
ATOM 1352 N N . SER A 1 177 ? 12.802 4.044 -22.762 1.00 90.06 177 SER A N 1
ATOM 1353 C CA . SER A 1 177 ? 12.537 2.815 -23.512 1.00 90.06 177 SER A CA 1
ATOM 1354 C C . SER A 1 177 ? 11.765 1.792 -22.660 1.00 90.06 177 SER A C 1
ATOM 1356 O O . SER A 1 177 ? 11.817 1.855 -21.431 1.00 90.06 177 SER A O 1
ATOM 1358 N N . PRO A 1 178 ? 11.081 0.804 -23.274 1.00 88.56 178 PRO A N 1
ATOM 1359 C CA . PRO A 1 178 ? 10.430 -0.273 -22.523 1.00 88.56 178 PRO A CA 1
ATOM 1360 C C . PRO A 1 178 ? 11.368 -1.023 -21.562 1.00 88.56 178 PRO A C 1
ATOM 1362 O O . PRO A 1 178 ? 10.949 -1.405 -20.474 1.00 88.56 178 PRO A O 1
ATOM 1365 N N . GLU A 1 179 ? 12.642 -1.200 -21.930 1.00 90.56 179 GLU A N 1
ATOM 1366 C CA . GLU A 1 179 ? 13.647 -1.826 -21.059 1.00 90.56 179 GLU A CA 1
ATOM 1367 C C . GLU A 1 179 ? 14.032 -0.925 -19.879 1.00 90.56 179 GLU A C 1
ATOM 1369 O O . GLU A 1 179 ? 14.255 -1.430 -18.780 1.00 90.56 179 GLU A O 1
ATOM 1374 N N . GLY A 1 180 ? 14.052 0.397 -20.068 1.00 91.38 180 GLY A N 1
ATOM 1375 C CA . GLY A 1 180 ? 14.274 1.357 -18.987 1.00 91.38 180 GLY A CA 1
ATOM 1376 C C . GLY A 1 180 ? 13.163 1.309 -17.934 1.00 91.38 180 GLY A C 1
ATOM 1377 O O . GLY A 1 180 ? 13.450 1.142 -16.750 1.00 91.38 180 GLY A O 1
ATOM 1378 N N . TYR A 1 181 ? 11.892 1.324 -18.358 1.00 90.44 181 TYR A N 1
ATOM 1379 C CA . TYR A 1 181 ? 10.746 1.128 -17.453 1.00 90.44 181 TYR A CA 1
ATOM 1380 C C . TYR A 1 181 ? 10.790 -0.231 -16.748 1.00 90.44 181 TYR A C 1
ATOM 1382 O O . TYR A 1 181 ? 10.520 -0.323 -15.554 1.00 90.44 181 TYR A O 1
ATOM 1390 N N . ARG A 1 182 ? 11.155 -1.293 -17.474 1.00 92.06 182 ARG A N 1
ATOM 1391 C CA . ARG A 1 182 ? 11.297 -2.640 -16.914 1.00 92.06 182 ARG A CA 1
ATOM 1392 C C . ARG A 1 182 ? 12.405 -2.710 -15.862 1.00 92.06 182 ARG A C 1
ATOM 1394 O O . ARG A 1 182 ? 12.222 -3.365 -14.843 1.00 92.06 182 ARG A O 1
ATOM 1401 N N . THR A 1 183 ? 13.538 -2.060 -16.117 1.00 93.50 183 THR A N 1
ATOM 1402 C CA . THR A 1 183 ? 14.676 -2.014 -15.190 1.00 93.50 183 THR A CA 1
ATOM 1403 C C . THR A 1 183 ? 14.285 -1.277 -13.919 1.00 93.50 183 THR A C 1
ATOM 1405 O O . THR A 1 183 ? 14.450 -1.828 -12.838 1.00 93.50 183 THR A O 1
ATOM 1408 N N . TYR A 1 184 ? 13.662 -0.104 -14.044 1.00 93.38 184 TYR A N 1
ATOM 1409 C CA . TYR A 1 184 ? 13.244 0.657 -12.872 1.00 93.38 184 TYR A CA 1
ATOM 1410 C C . TYR A 1 184 ? 12.152 -0.067 -12.066 1.00 93.38 184 TYR A C 1
ATOM 1412 O O . TYR A 1 184 ? 12.208 -0.143 -10.844 1.00 93.38 184 TYR A O 1
ATOM 1420 N N . ALA A 1 185 ? 11.205 -0.720 -12.747 1.00 94.81 185 ALA A N 1
ATOM 1421 C CA . ALA A 1 185 ? 10.234 -1.592 -12.091 1.00 94.81 185 ALA A CA 1
ATOM 1422 C C . ALA A 1 185 ? 10.889 -2.769 -11.341 1.00 94.81 185 ALA A C 1
ATOM 1424 O O . ALA A 1 185 ? 10.370 -3.187 -10.309 1.00 94.81 185 ALA A O 1
ATOM 1425 N N . GLN A 1 186 ? 12.009 -3.314 -11.835 1.00 95.88 186 GLN A N 1
ATOM 1426 C CA . GLN A 1 186 ? 12.763 -4.345 -11.111 1.00 95.88 186 GLN A CA 1
ATOM 1427 C C . GLN A 1 186 ? 13.392 -3.782 -9.837 1.00 95.88 186 GLN A C 1
ATOM 1429 O O . GLN A 1 186 ? 13.330 -4.443 -8.807 1.00 95.88 186 GLN A O 1
ATOM 1434 N N . GLU A 1 187 ? 13.961 -2.579 -9.900 1.00 95.88 187 GLU A N 1
ATOM 1435 C CA . GLU A 1 187 ? 14.570 -1.913 -8.742 1.00 95.88 187 GLU A CA 1
ATOM 1436 C C . GLU A 1 187 ? 13.540 -1.716 -7.621 1.00 95.88 187 GLU A C 1
ATOM 1438 O O . GLU A 1 187 ? 13.805 -2.099 -6.486 1.00 95.88 187 GLU A O 1
ATOM 1443 N N . ILE A 1 188 ? 12.316 -1.282 -7.949 1.00 96.38 188 ILE A N 1
ATOM 1444 C CA . ILE A 1 188 ? 11.205 -1.176 -6.982 1.00 96.38 188 ILE A CA 1
ATOM 1445 C C . ILE A 1 188 ? 10.920 -2.517 -6.288 1.00 96.38 188 ILE A C 1
ATOM 1447 O O . ILE A 1 188 ? 10.666 -2.558 -5.085 1.00 96.38 188 ILE A O 1
ATOM 1451 N N . LEU A 1 189 ? 10.930 -3.629 -7.032 1.00 97.31 189 LEU A N 1
ATOM 1452 C CA . LEU A 1 189 ? 10.693 -4.955 -6.452 1.00 97.31 189 LEU A CA 1
ATOM 1453 C C . LEU A 1 189 ? 11.872 -5.446 -5.607 1.00 97.31 189 LEU A C 1
ATOM 1455 O O . LEU A 1 189 ? 11.652 -6.129 -4.608 1.00 97.31 189 LEU A O 1
ATOM 1459 N N . ASP A 1 190 ? 13.099 -5.123 -6.006 1.00 97.69 190 ASP A N 1
ATOM 1460 C CA . ASP A 1 190 ? 14.319 -5.520 -5.300 1.00 97.69 190 ASP A CA 1
ATOM 1461 C C . ASP A 1 190 ? 14.508 -4.726 -3.996 1.00 97.69 190 ASP A C 1
ATOM 1463 O O . ASP A 1 190 ? 15.051 -5.257 -3.024 1.00 97.69 190 ASP A O 1
ATOM 1467 N N . GLU A 1 191 ? 14.038 -3.478 -3.963 1.00 97.56 191 GLU A N 1
ATOM 1468 C CA . GLU A 1 191 ? 14.071 -2.587 -2.798 1.00 97.56 191 GLU A CA 1
ATOM 1469 C C . GLU A 1 191 ? 12.837 -2.712 -1.894 1.00 97.56 191 GLU A C 1
ATOM 1471 O O . GLU A 1 191 ? 12.802 -2.122 -0.813 1.00 97.56 191 GLU A O 1
ATOM 1476 N N . ALA A 1 192 ? 11.836 -3.499 -2.297 1.00 97.94 192 ALA A N 1
ATOM 1477 C CA . ALA A 1 192 ? 10.628 -3.708 -1.514 1.00 97.94 192 ALA A CA 1
ATOM 1478 C C . ALA A 1 192 ? 10.945 -4.276 -0.118 1.00 97.94 192 ALA A C 1
ATOM 1480 O O . ALA A 1 192 ? 11.665 -5.269 0.033 1.00 97.94 192 ALA A O 1
ATOM 1481 N N . GLU A 1 193 ? 10.356 -3.682 0.920 1.00 97.75 193 GLU A N 1
ATOM 1482 C CA . GLU A 1 193 ? 10.632 -4.048 2.310 1.00 97.75 193 GLU A CA 1
ATOM 1483 C C . GLU A 1 193 ? 9.413 -4.697 2.963 1.00 97.75 193 GLU A C 1
ATOM 1485 O O . GLU A 1 193 ? 8.297 -4.186 2.894 1.00 97.75 193 GLU A O 1
ATOM 1490 N N . THR A 1 194 ? 9.626 -5.826 3.644 1.00 98.12 194 THR A N 1
ATOM 1491 C CA . THR A 1 194 ? 8.585 -6.430 4.484 1.00 98.12 194 THR A CA 1
ATOM 1492 C C . THR A 1 194 ? 8.679 -5.901 5.905 1.00 98.12 194 THR A C 1
ATOM 1494 O O . THR A 1 194 ? 9.680 -6.126 6.588 1.00 98.12 194 THR A O 1
ATOM 1497 N N . VAL A 1 195 ? 7.609 -5.264 6.368 1.00 97.31 195 VAL A N 1
ATOM 1498 C CA . VAL A 1 195 ? 7.517 -4.651 7.693 1.00 97.31 195 VAL A CA 1
ATOM 1499 C C . VAL A 1 195 ? 6.334 -5.206 8.476 1.00 97.31 195 VAL A C 1
ATOM 1501 O O . VAL A 1 195 ? 5.319 -5.610 7.909 1.00 97.31 195 VAL A O 1
ATOM 1504 N N . TYR A 1 196 ? 6.464 -5.207 9.801 1.00 96.88 196 TYR A N 1
ATOM 1505 C CA . TYR A 1 196 ? 5.369 -5.541 10.704 1.00 96.88 196 TYR A CA 1
ATOM 1506 C C . TYR A 1 196 ? 4.537 -4.295 11.001 1.00 96.88 196 TYR A C 1
ATOM 1508 O O . TYR A 1 196 ? 5.064 -3.302 11.505 1.00 96.88 196 TYR A O 1
ATOM 1516 N N . VAL A 1 197 ? 3.235 -4.369 10.743 1.00 96.38 197 VAL A N 1
ATOM 1517 C CA . VAL A 1 197 ? 2.277 -3.317 11.073 1.00 96.38 197 VAL A CA 1
ATOM 1518 C C . VAL A 1 197 ? 1.801 -3.532 12.503 1.00 96.38 197 VAL A C 1
ATOM 1520 O O . VAL A 1 197 ? 1.107 -4.504 12.817 1.00 96.38 197 VAL A O 1
ATOM 1523 N N . GLU A 1 198 ? 2.169 -2.615 13.396 1.00 93.88 198 GLU A N 1
ATOM 1524 C CA . GLU A 1 198 ? 1.742 -2.708 14.787 1.00 93.88 198 GLU A CA 1
ATOM 1525 C C . GLU A 1 198 ? 0.203 -2.684 14.888 1.00 93.88 198 GLU A C 1
ATOM 1527 O O . GLU A 1 198 ? -0.445 -1.807 14.313 1.00 93.88 198 GLU A O 1
ATOM 1532 N N . PRO A 1 199 ? -0.421 -3.598 15.660 1.00 91.00 199 PRO A N 1
ATOM 1533 C CA . PRO A 1 199 ? -1.874 -3.645 15.786 1.00 91.00 199 PRO A CA 1
ATOM 1534 C C . PRO A 1 199 ? -2.508 -2.369 16.341 1.00 91.00 199 PRO A C 1
ATOM 1536 O O . PRO A 1 199 ? -3.713 -2.208 16.169 1.00 91.00 199 PRO A O 1
ATOM 1539 N N . GLY A 1 200 ? -1.725 -1.507 17.002 1.00 87.00 200 GLY A N 1
ATOM 1540 C CA . GLY A 1 200 ? -2.151 -0.211 17.524 1.00 87.00 200 GLY A CA 1
ATOM 1541 C C . GLY A 1 200 ? -3.152 -0.281 18.682 1.00 87.00 200 GLY A C 1
ATOM 1542 O O . GLY A 1 200 ? -3.518 -1.349 19.177 1.00 87.00 200 GLY A O 1
ATOM 1543 N N . ASN A 1 201 ? -3.597 0.892 19.139 1.00 93.88 201 ASN A N 1
ATOM 1544 C CA . ASN A 1 201 ? -4.731 1.013 20.051 1.00 93.88 201 ASN A CA 1
ATOM 1545 C C . ASN A 1 201 ? -6.030 1.119 19.241 1.00 93.88 201 ASN A C 1
ATOM 1547 O O . ASN A 1 201 ? -6.125 1.954 18.343 1.00 93.88 201 ASN A O 1
ATOM 1551 N N . ASN A 1 202 ? -7.056 0.340 19.603 1.00 96.38 202 ASN A N 1
ATOM 1552 C CA . ASN A 1 202 ? -8.345 0.358 18.903 1.00 96.38 202 ASN A CA 1
ATOM 1553 C C . ASN A 1 202 ? -8.950 1.760 18.778 1.00 96.38 202 ASN A C 1
ATOM 1555 O O . ASN A 1 202 ? -9.564 2.060 17.765 1.00 96.38 202 ASN A O 1
ATOM 1559 N N . ARG A 1 203 ? -8.786 2.624 19.786 1.00 95.94 203 ARG A N 1
ATOM 1560 C CA . ARG A 1 203 ? -9.322 3.986 19.742 1.00 95.94 203 ARG A CA 1
ATOM 1561 C C . ARG A 1 203 ? -8.691 4.804 18.621 1.00 95.94 203 ARG A C 1
ATOM 1563 O O . ARG A 1 203 ? -9.404 5.535 17.954 1.00 95.94 203 ARG A O 1
ATOM 1570 N N . ASP A 1 204 ? -7.385 4.683 18.422 1.00 94.88 204 ASP A N 1
ATOM 1571 C CA . ASP A 1 204 ? -6.676 5.472 17.413 1.00 94.88 204 ASP A CA 1
ATOM 1572 C C . ASP A 1 204 ? -7.020 4.978 16.001 1.00 94.88 204 ASP A C 1
ATOM 1574 O O . ASP A 1 204 ? -7.234 5.783 15.101 1.00 94.88 204 ASP A O 1
ATOM 1578 N N . ILE A 1 205 ? -7.190 3.662 15.842 1.00 96.44 205 ILE A N 1
ATOM 1579 C CA . ILE A 1 205 ? -7.693 3.052 14.603 1.00 96.44 205 ILE A CA 1
ATOM 1580 C C . ILE A 1 205 ? -9.101 3.553 14.285 1.00 96.44 205 ILE A C 1
ATOM 1582 O O . ILE A 1 205 ? -9.352 4.018 13.179 1.00 96.44 205 ILE A O 1
ATOM 1586 N N . ILE A 1 206 ? -10.008 3.483 15.262 1.00 96.81 206 ILE A N 1
ATOM 1587 C CA . ILE A 1 206 ? -11.398 3.929 15.111 1.00 96.81 206 ILE A CA 1
ATOM 1588 C C . ILE A 1 206 ? -11.450 5.408 14.753 1.00 96.81 206 ILE A C 1
ATOM 1590 O O . ILE A 1 206 ? -12.168 5.781 13.835 1.00 96.81 206 ILE A O 1
ATOM 1594 N N . ASN A 1 207 ? -10.643 6.237 15.420 1.00 95.12 207 ASN A N 1
ATOM 1595 C CA . ASN A 1 207 ? -10.572 7.660 15.111 1.00 95.12 207 ASN A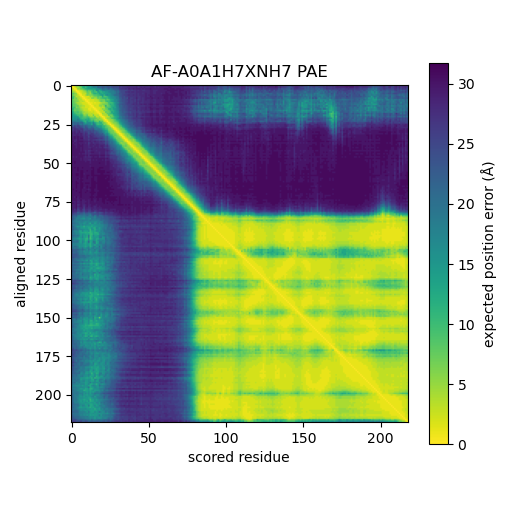 CA 1
ATOM 1596 C C . ASN A 1 207 ? -10.199 7.903 13.646 1.00 95.12 207 ASN A C 1
ATOM 1598 O O . ASN A 1 207 ? -10.769 8.802 13.042 1.00 95.12 207 ASN A O 1
ATOM 1602 N N . ILE A 1 208 ? -9.276 7.121 13.076 1.00 95.31 208 ILE A N 1
ATOM 1603 C CA . ILE A 1 208 ? -8.943 7.251 11.656 1.00 95.31 208 ILE A CA 1
ATOM 1604 C C . ILE A 1 208 ? -10.106 6.825 10.788 1.00 95.31 208 ILE A C 1
ATOM 1606 O O . ILE A 1 208 ? -10.529 7.635 9.970 1.00 95.31 208 ILE A O 1
ATOM 1610 N N . ILE A 1 209 ? -10.641 5.617 10.993 1.00 96.69 209 ILE A N 1
ATOM 1611 C CA . ILE A 1 209 ? -11.728 5.091 10.157 1.00 96.69 209 ILE A CA 1
ATOM 1612 C C . ILE A 1 209 ? -12.927 6.047 10.163 1.00 96.69 209 ILE A C 1
ATOM 1614 O O . ILE A 1 209 ? -13.476 6.335 9.108 1.00 96.69 209 ILE A O 1
ATOM 1618 N N . ASP A 1 210 ? -13.288 6.595 11.323 1.00 95.62 210 ASP A N 1
ATOM 1619 C CA . ASP A 1 210 ? -14.405 7.535 11.451 1.00 95.62 210 ASP A CA 1
ATOM 1620 C C . ASP A 1 210 ? -14.089 8.940 10.898 1.00 95.62 210 ASP A C 1
ATOM 1622 O O . ASP A 1 210 ? -15.009 9.716 10.632 1.00 95.62 210 ASP A O 1
ATOM 1626 N N . SER A 1 211 ? -12.809 9.301 10.760 1.00 94.12 211 SER A N 1
ATOM 1627 C CA . SER A 1 211 ? -12.379 10.616 10.257 1.00 94.12 211 SER A CA 1
ATOM 1628 C C . SER A 1 211 ? -12.173 10.669 8.748 1.00 94.12 211 SER A C 1
ATOM 1630 O O . SER A 1 211 ? -12.114 11.770 8.199 1.00 94.12 211 SER A O 1
ATOM 1632 N N . VAL A 1 212 ? -12.062 9.513 8.089 1.00 94.75 212 VAL A N 1
ATOM 1633 C CA . VAL A 1 212 ? -11.802 9.422 6.652 1.00 94.75 212 VAL A CA 1
ATOM 1634 C C . VAL A 1 212 ? -12.961 8.777 5.901 1.00 94.75 212 VAL A C 1
ATOM 1636 O O . VAL A 1 212 ? -13.763 8.022 6.441 1.00 94.75 212 VAL A O 1
ATOM 1639 N N . ILE A 1 213 ? -13.038 9.081 4.615 1.00 95.81 213 ILE A N 1
ATOM 1640 C CA . ILE A 1 213 ? -13.896 8.431 3.638 1.00 95.81 213 ILE A CA 1
ATOM 1641 C C . ILE A 1 213 ? -12.961 7.628 2.741 1.00 95.81 213 ILE A C 1
ATOM 1643 O O . ILE A 1 213 ? -12.179 8.211 1.991 1.00 95.81 213 ILE A O 1
ATOM 1647 N N . PHE A 1 214 ? -13.040 6.301 2.832 1.00 96.38 214 PHE A N 1
ATOM 1648 C CA . PHE A 1 214 ? -12.371 5.413 1.887 1.00 96.38 214 PHE A CA 1
ATOM 1649 C C . PHE A 1 214 ? -13.163 5.391 0.577 1.00 96.38 214 PHE A C 1
ATOM 1651 O O . PHE A 1 214 ? -14.273 4.855 0.531 1.00 96.38 214 PHE A O 1
ATOM 1658 N N . ASP A 1 215 ? -12.604 5.998 -0.466 1.00 96.62 215 ASP A N 1
ATOM 1659 C CA . ASP A 1 215 ? -13.155 5.992 -1.817 1.00 96.62 215 ASP A CA 1
ATOM 1660 C C . ASP A 1 215 ? -12.420 4.949 -2.665 1.00 96.62 215 ASP A C 1
ATOM 1662 O O . ASP A 1 215 ? -11.198 4.991 -2.813 1.00 96.62 215 ASP A O 1
ATOM 1666 N N . TYR A 1 216 ? -13.170 3.979 -3.180 1.00 95.75 216 TYR A N 1
ATOM 1667 C CA . TYR A 1 216 ? -12.631 2.806 -3.862 1.00 95.75 216 TYR A CA 1
ATOM 1668 C C . TYR A 1 216 ? -12.790 2.970 -5.368 1.00 95.75 216 TYR A C 1
ATOM 1670 O O . TYR A 1 216 ? -13.904 3.211 -5.844 1.00 95.75 216 TYR A O 1
ATOM 1678 N N . TYR A 1 217 ? -11.713 2.768 -6.123 1.00 86.38 217 TYR A N 1
ATOM 1679 C CA . TYR A 1 217 ? -11.776 2.745 -7.582 1.00 86.38 217 TYR A CA 1
ATOM 1680 C C . TYR A 1 217 ? -10.924 1.633 -8.194 1.00 86.38 217 TYR A C 1
ATOM 1682 O O . TYR A 1 217 ? -9.939 1.171 -7.611 1.00 86.38 217 TYR A O 1
ATOM 1690 N N . ASP A 1 218 ? -11.355 1.232 -9.389 1.00 69.38 218 ASP A N 1
ATOM 1691 C CA . ASP A 1 218 ? -10.752 0.201 -10.235 1.00 69.38 218 ASP A CA 1
ATOM 1692 C C . ASP A 1 218 ? -9.895 0.817 -11.351 1.00 69.38 218 ASP A C 1
ATOM 1694 O O . ASP A 1 218 ? -10.289 1.890 -11.877 1.00 69.38 218 ASP A O 1
#

Secondary structure (DSSP, 8-state):
---HHHHHHHHHHHHHHHHHHHHHTTSSS------------------------------------------------------PPP-BTB-HHHHHHHHHHHHHT---SS--EEEEEEE-TT-BSSTT-TTS-B-SS-EEEEEESSGGG-EEEEEE-SSSEEEEE---SS---S--SHHHHHHHHHHHHHS-EEEE-----HHHHHHHHHH-EEEE--

Foldseek 3Di:
DPDPVVVVLVVLQVLVVVLLVVVVVPPDDDDDDDDDDDDDDDDDDDDDYDDDDDDDDDDDDDDDDDDDDDDDDDPPPPPPPVPQDDPPPPDPVLLVVLLVCVSNVLDDPVAQEKEKEKDAFQCALDPPQNLADTHRHIKMKIDTPDCSSPIWIWHDPPPQKIWTFSRHSDPPFPDPDSVRRNVVSVVRVVPIDIDGRPSDRSVSSVVSSVSHDYDYDD

pLDDT: mean 72.28, std 26.89, range [26.33, 98.5]